Protein AF-A0A8H6FRM6-F1 (afdb_monomer)

Radius of gyration: 22.26 Å; Cα contacts (8 Å, |Δi|>4): 390; chains: 1; bounding box: 48×49×68 Å

Mean predicted aligned error: 9.76 Å

pLDDT: mean 75.15, std 15.59, range [40.44, 97.88]

Sequence (288 aa):
MAPSFLSLPPELRLQIYRYLLCHSSWIQARTFETPRWPIINRAQKLLPDCEREALRVFSLESAVLRTCRTVYSEAKPVLYGQNTFLYSCVASKFVTEYGMIGFLDKRLKHIQHLKLEIEDITWCGVSTAESVARAIQYFVERGCELGTFELILNQLWDRPGGYYEDRHHLLREIAASQEVMAALVELEVSKTLTVSIWFLHEAEASEHELQKSSADKIEDFVDRLASEKGMTATRIVIEDTKGDGAEDDSEGEYNRDDDWAFIPYKLSWCLRSQRSEQQSAEGASTSD

Secondary structure (DSSP, 8-state):
-PPPGGGS-HHHHHHHHHHHH--SS-EE------S-HHHHHHHHHHS-HHHHHHHTTT---TTGGGS-HHHHHHHHHHHHHHSEEEEEEEHHHHTSTHHHHTTTHHHHTT--EEEEEEE-GGG-SS-HHHHHHHHHHHHHHTT--EEEEEEEEE-PPP-TTS-GGGHHHHHHHHHH-HHHHHHHHHS-EEEEEEEEEEEEEE--TTHHHHHHHHHHHHHHHHHHHHHHHTEEEEEEEE-----TT----------GGG---EEEEEEEEEEEEHHHHHHHHHHHSS--

Foldseek 3Di:
DDDDPVVDPLVVLLVVLLVQQADPDAQEPFFPPPPDPVVVVVVLVVDDPVVVVVVVRDPGVCVQCVPDPVSVVSNLLSNQVRHAHEYEDELQCLVPPRRCCPRCLVNQQSHQHYEYEYEDQPPHPDQSLLSLLSVLLVSLVSVRQHQEYEYEYEYDDDDPPDDPPCPLVNLCSNLVDPSNLVSLLSRNHQWKYKYKYKDKDFPDPVCVVVVVVSLVSVVVSVVVSLVSNVWDKDKDFDDWPPPPDPPPPDPDPDPPPPPRDIIMGMTMMMTGDPVVVVVVVVVVPPPD

Organism: NCBI:txid112416

InterPro domains:
  IPR038883 Uncharacterized protein AN11006-like [PTHR42085] (4-237)
  IPR056632 Domain of unknown function DUF7730 [PF24864] (5-118)

Solvent-accessible surface area (backbone atoms only — not comparable to full-atom values): 16495 Å² total; per-residue (Å²): 131,83,85,54,80,84,74,50,57,69,69,60,50,51,52,52,38,42,70,70,49,49,54,99,57,68,39,68,52,74,56,87,78,60,87,51,66,74,51,55,64,51,48,51,72,71,45,56,72,72,56,38,57,63,65,54,60,63,77,67,70,57,66,60,53,68,69,44,72,67,50,25,67,63,40,47,57,46,38,28,52,69,23,38,34,32,34,69,44,45,42,63,53,57,76,48,76,69,54,63,57,77,76,40,63,94,50,41,67,48,36,19,27,40,32,44,35,39,33,50,53,87,77,41,100,52,64,53,35,58,36,53,14,51,57,43,36,52,45,40,79,63,61,33,65,22,40,29,40,32,44,35,44,37,57,59,84,76,65,100,88,63,80,72,82,57,65,65,47,52,59,51,44,42,50,64,28,63,56,33,50,50,23,57,71,61,38,52,55,63,40,32,43,32,48,34,40,42,39,69,40,70,87,53,80,79,52,55,61,58,48,51,56,52,50,55,46,46,51,53,38,47,52,52,52,15,60,78,68,62,27,51,67,42,80,45,83,49,75,67,72,70,71,94,72,77,82,74,88,70,93,65,94,67,81,74,89,74,76,77,64,65,48,54,41,43,51,32,36,40,30,35,36,57,71,53,55,54,55,56,55,59,66,68,72,71,83,124

Structure (mmCIF, N/CA/C/O backbone):
data_AF-A0A8H6FRM6-F1
#
_entry.id   AF-A0A8H6FRM6-F1
#
loop_
_atom_site.group_PDB
_atom_site.id
_atom_site.type_symbol
_atom_site.label_atom_id
_atom_site.label_alt_id
_atom_site.label_comp_id
_atom_site.label_asym_id
_atom_site.label_entity_id
_atom_site.label_seq_id
_atom_site.pdbx_PDB_ins_code
_atom_site.Cartn_x
_atom_site.Cartn_y
_atom_site.Cartn_z
_atom_site.occupancy
_atom_site.B_iso_or_equiv
_atom_site.auth_seq_id
_atom_site.auth_comp_id
_atom_site.auth_asym_id
_atom_site.auth_atom_id
_atom_site.pdbx_PDB_model_num
ATOM 1 N N . MET A 1 1 ? -27.956 -15.435 33.605 1.00 82.56 1 MET A N 1
ATOM 2 C CA . MET A 1 1 ? -27.677 -14.340 32.649 1.00 82.56 1 MET A CA 1
ATOM 3 C C . MET A 1 1 ? -26.480 -14.755 31.819 1.00 82.56 1 MET A C 1
ATOM 5 O O . MET A 1 1 ? -25.518 -15.230 32.407 1.00 82.56 1 MET A O 1
ATOM 9 N N . ALA A 1 2 ? -26.552 -14.656 30.492 1.00 81.12 2 ALA A N 1
ATOM 10 C CA . ALA A 1 2 ? -25.385 -14.920 29.653 1.00 81.12 2 ALA A CA 1
ATOM 11 C C . ALA A 1 2 ? -24.331 -13.814 29.874 1.00 81.12 2 ALA A C 1
ATOM 13 O O . ALA A 1 2 ? -24.720 -12.654 30.049 1.00 81.12 2 ALA A O 1
ATOM 14 N N . PRO A 1 3 ? -23.029 -14.143 29.902 1.00 90.06 3 PRO A N 1
ATOM 15 C CA . PRO A 1 3 ? -21.980 -13.135 29.994 1.00 90.06 3 PRO A CA 1
ATOM 16 C C . PRO A 1 3 ? -22.021 -12.198 28.776 1.00 90.06 3 PRO A C 1
ATOM 18 O O . PRO A 1 3 ? -22.296 -12.624 27.655 1.00 90.06 3 PRO A O 1
ATOM 21 N N . SER A 1 4 ? -21.761 -10.908 29.003 1.00 95.12 4 SER A N 1
ATOM 22 C CA . SER A 1 4 ? -21.697 -9.897 27.937 1.00 95.12 4 SER A CA 1
ATOM 23 C C . SER A 1 4 ? -20.335 -9.938 27.250 1.00 95.12 4 SER A C 1
ATOM 25 O O . SER A 1 4 ? -19.322 -10.134 27.917 1.00 95.12 4 SER A O 1
ATOM 27 N N . PHE A 1 5 ? -20.261 -9.654 25.950 1.00 95.56 5 PHE A N 1
ATOM 28 C CA . PHE A 1 5 ? -18.980 -9.542 25.239 1.00 95.56 5 PHE A CA 1
ATOM 29 C C . PHE A 1 5 ? -18.020 -8.541 25.910 1.00 95.56 5 PHE A C 1
ATOM 31 O O . PHE A 1 5 ? -16.829 -8.805 26.049 1.00 95.56 5 PHE A O 1
ATOM 38 N N . LEU A 1 6 ? -18.546 -7.421 26.421 1.00 96.81 6 LEU A N 1
ATOM 39 C CA . LEU A 1 6 ? -17.744 -6.404 27.113 1.00 96.81 6 LEU A CA 1
ATOM 40 C C . LEU A 1 6 ? -17.304 -6.813 28.529 1.00 96.81 6 LEU A C 1
ATOM 42 O O . LEU A 1 6 ? -16.497 -6.108 29.128 1.00 96.81 6 LEU A O 1
ATOM 46 N N . SER A 1 7 ? -17.800 -7.937 29.059 1.00 97.19 7 SER A N 1
ATOM 47 C CA . SER A 1 7 ? -17.285 -8.514 30.311 1.00 97.19 7 SER A CA 1
ATOM 48 C C . SER A 1 7 ? -16.005 -9.332 30.122 1.00 97.19 7 SER A C 1
ATOM 50 O O . SER A 1 7 ? -15.342 -9.642 31.108 1.00 97.19 7 SER A O 1
ATOM 52 N N . LEU A 1 8 ? -15.628 -9.652 28.878 1.00 97.44 8 LEU A N 1
ATOM 53 C CA . LEU A 1 8 ? -14.325 -10.246 28.581 1.00 97.44 8 LEU A CA 1
ATOM 54 C C . LEU A 1 8 ? -13.209 -9.223 28.840 1.00 97.44 8 LEU A C 1
ATOM 56 O O . LEU A 1 8 ? -13.414 -8.052 28.530 1.00 97.44 8 LEU A O 1
ATOM 60 N N . PRO A 1 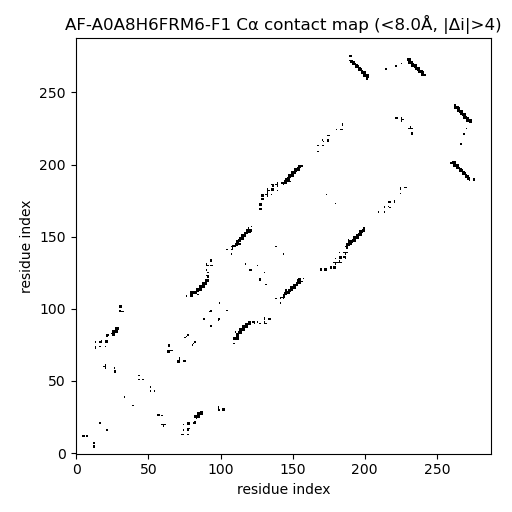9 ? -12.023 -9.620 29.326 1.00 97.56 9 PRO A N 1
ATOM 61 C CA . PRO A 1 9 ? -10.855 -8.743 29.358 1.00 97.56 9 PRO A CA 1
ATOM 62 C C . PRO A 1 9 ? -10.506 -8.181 27.964 1.00 97.56 9 PRO A C 1
ATOM 64 O O . PRO A 1 9 ? -10.742 -8.866 26.958 1.00 97.56 9 PRO A O 1
ATOM 67 N N . PRO A 1 10 ? -9.954 -6.954 27.868 1.00 97.06 10 PRO A N 1
ATOM 68 C CA . PRO A 1 10 ? -9.573 -6.340 26.593 1.00 97.06 10 PRO A CA 1
ATOM 69 C C . PRO A 1 10 ? -8.676 -7.229 25.723 1.00 97.06 10 PRO A C 1
ATOM 71 O O . PRO A 1 10 ? -8.818 -7.239 24.503 1.00 97.06 10 PRO A O 1
ATOM 74 N N . GLU A 1 11 ? -7.799 -8.023 26.333 1.00 97.75 11 GLU A N 1
ATOM 75 C CA . GLU A 1 11 ? -6.861 -8.914 25.649 1.00 97.75 11 GLU A CA 1
ATOM 76 C C . GLU A 1 11 ? -7.601 -9.991 24.848 1.00 97.75 11 GLU A C 1
ATOM 78 O O . GLU A 1 11 ? -7.273 -10.242 23.687 1.00 97.75 11 GLU A O 1
ATOM 83 N N . LEU A 1 12 ? -8.648 -10.584 25.433 1.00 97.88 12 LEU A N 1
ATOM 84 C CA . LEU A 1 12 ? -9.483 -11.571 24.746 1.00 97.88 12 LEU A CA 1
ATOM 85 C C . LEU A 1 12 ? -10.320 -10.917 23.644 1.00 97.88 12 LEU A C 1
ATOM 87 O O . LEU A 1 12 ? -10.466 -11.486 22.563 1.00 97.88 12 LEU A O 1
ATOM 91 N N . ARG A 1 13 ? -10.826 -9.697 23.870 1.00 97.75 13 ARG A N 1
ATOM 92 C CA . ARG A 1 13 ? -11.538 -8.948 22.820 1.00 97.75 13 ARG A CA 1
ATOM 93 C C . ARG A 1 13 ? -10.625 -8.640 21.636 1.00 97.75 13 ARG A C 1
ATOM 95 O O . ARG A 1 13 ? -11.040 -8.832 20.499 1.00 97.75 13 ARG A O 1
ATOM 102 N N . LEU A 1 14 ? -9.374 -8.247 21.886 1.00 97.25 14 LEU A N 1
ATOM 103 C CA . LEU A 1 14 ? -8.368 -8.016 20.846 1.00 97.25 14 LEU A CA 1
ATOM 104 C C . LEU A 1 14 ? -8.053 -9.284 20.047 1.00 97.25 14 LEU A C 1
ATOM 106 O O . LEU A 1 14 ? -7.920 -9.202 18.827 1.00 97.25 14 LEU A O 1
ATOM 110 N N . GLN A 1 15 ? -7.971 -10.451 20.694 1.00 97.38 15 GLN A N 1
ATOM 111 C CA . GLN A 1 15 ? -7.824 -11.729 19.985 1.00 97.38 15 GLN A CA 1
ATOM 112 C C . GLN A 1 15 ? -9.027 -12.012 19.077 1.00 97.38 15 GLN A C 1
ATOM 114 O O . GLN A 1 15 ? -8.843 -12.383 17.919 1.00 97.38 15 GLN A O 1
ATOM 119 N N . ILE A 1 16 ? -10.246 -11.759 19.563 1.00 96.00 16 ILE A N 1
ATOM 120 C CA . ILE A 1 16 ? -11.471 -11.902 18.766 1.00 96.00 16 ILE A CA 1
ATOM 121 C C . ILE A 1 16 ? -11.466 -10.925 17.583 1.00 96.00 16 ILE A C 1
ATOM 123 O O . ILE A 1 16 ? -11.757 -11.329 16.462 1.00 96.00 16 ILE A O 1
ATOM 127 N N . TYR A 1 17 ? -11.081 -9.661 17.784 1.00 96.38 17 TYR A N 1
ATOM 128 C CA . TYR A 1 17 ? -10.979 -8.704 16.680 1.00 96.38 17 TYR A CA 1
ATOM 129 C C . TYR A 1 17 ? -9.931 -9.118 15.651 1.00 96.38 17 TYR A C 1
ATOM 131 O O . TYR A 1 17 ? -10.194 -8.970 14.466 1.00 96.38 17 TYR A O 1
ATOM 139 N N . ARG A 1 18 ? -8.773 -9.648 16.067 1.00 95.44 18 ARG A N 1
ATOM 140 C CA . ARG A 1 18 ? -7.762 -10.163 15.126 1.00 95.44 18 ARG A CA 1
ATOM 141 C C . ARG A 1 18 ? -8.324 -11.301 14.287 1.00 95.44 18 ARG A C 1
ATOM 143 O O . ARG A 1 18 ? -8.168 -11.283 13.077 1.00 95.44 18 ARG A O 1
ATOM 150 N N . TYR A 1 19 ? -9.022 -12.242 14.918 1.00 93.50 19 TYR A N 1
ATOM 151 C CA . TYR A 1 19 ? -9.661 -13.347 14.207 1.00 93.50 19 TYR A CA 1
ATOM 152 C C . TYR A 1 19 ? -10.721 -12.867 13.201 1.00 93.50 19 TYR A C 1
ATOM 154 O O . TYR A 1 19 ? -10.804 -13.397 12.101 1.00 93.50 19 TYR A O 1
ATOM 162 N N . LEU A 1 20 ? -11.521 -11.859 13.565 1.00 92.38 20 LEU A N 1
ATOM 163 C CA . LEU A 1 20 ? -12.617 -11.364 12.724 1.00 92.38 20 LEU A CA 1
ATOM 164 C C . LEU A 1 20 ? -12.179 -10.375 11.637 1.00 92.38 20 LEU A C 1
ATOM 166 O O . LEU A 1 20 ? -12.838 -10.274 10.608 1.00 92.38 20 LEU A O 1
ATOM 170 N N . LEU A 1 21 ? -11.139 -9.579 11.894 1.00 93.00 21 LEU A N 1
ATOM 171 C CA . LEU A 1 21 ? -10.796 -8.415 11.072 1.00 93.00 21 LEU A CA 1
ATOM 172 C C . LEU A 1 21 ? -9.467 -8.549 10.342 1.00 93.00 21 LEU A C 1
ATOM 174 O O . LEU A 1 21 ? -9.239 -7.751 9.437 1.00 93.00 21 LEU A O 1
ATOM 178 N N . CYS A 1 22 ? -8.582 -9.470 10.731 1.00 93.12 22 CYS A N 1
ATOM 179 C CA . CYS A 1 22 ? -7.328 -9.686 10.016 1.00 93.12 22 CYS A CA 1
ATOM 180 C C . CYS A 1 22 ? -7.525 -10.723 8.911 1.00 93.12 22 CYS A C 1
ATOM 182 O O . CYS A 1 22 ? -7.920 -11.859 9.161 1.00 93.12 22 CYS A O 1
ATOM 184 N N . HIS A 1 23 ? -7.203 -10.325 7.689 1.00 89.12 23 HIS A N 1
ATOM 185 C CA . HIS A 1 23 ? -7.226 -11.171 6.512 1.00 89.12 23 HIS A CA 1
ATOM 186 C C . HIS A 1 23 ? -5.797 -11.565 6.133 1.00 89.12 23 HIS A C 1
ATOM 188 O O . HIS A 1 23 ? -4.863 -10.773 6.253 1.00 89.12 23 HIS A O 1
ATOM 194 N N . SER A 1 24 ? -5.624 -12.804 5.672 1.00 87.25 24 SER A N 1
ATOM 195 C CA . SER A 1 24 ? -4.347 -13.282 5.125 1.00 87.2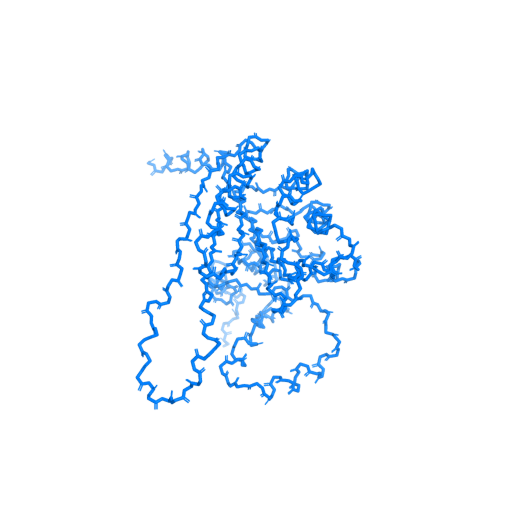5 24 SER A CA 1
ATOM 196 C C . SER A 1 24 ? -4.029 -12.662 3.761 1.00 87.25 24 SER A C 1
ATOM 198 O O . SER A 1 24 ? -2.866 -12.597 3.369 1.00 87.25 24 SER A O 1
ATOM 200 N N . SER A 1 25 ? -5.053 -12.198 3.044 1.00 88.75 25 SER A N 1
ATOM 201 C CA . SER A 1 25 ? -4.949 -11.488 1.773 1.00 88.75 25 SER A CA 1
ATOM 202 C C . SER A 1 25 ? -5.147 -9.983 1.946 1.00 88.75 25 SER A C 1
ATOM 204 O O . SER A 1 25 ? -5.564 -9.490 2.996 1.00 88.75 25 SER A O 1
ATOM 206 N N . TRP A 1 26 ? -4.886 -9.238 0.876 1.00 88.75 26 TRP A N 1
ATOM 207 C CA . TRP A 1 26 ? -5.234 -7.826 0.818 1.00 88.75 26 TRP A CA 1
ATOM 208 C C . TRP A 1 26 ? -6.754 -7.618 0.774 1.00 88.75 26 TRP A C 1
ATOM 210 O O . TRP A 1 26 ? -7.526 -8.482 0.355 1.00 88.75 26 TRP A O 1
ATOM 220 N N . ILE A 1 27 ? -7.169 -6.431 1.198 1.00 88.75 27 ILE A N 1
ATOM 221 C CA . ILE A 1 27 ? -8.555 -5.976 1.230 1.00 88.75 27 ILE A CA 1
ATOM 222 C C . ILE A 1 27 ? -8.726 -4.925 0.142 1.00 88.75 27 ILE A C 1
ATOM 224 O O . ILE A 1 27 ? -8.104 -3.867 0.220 1.00 88.75 27 ILE A O 1
ATOM 228 N N . GLN A 1 28 ? -9.581 -5.171 -0.851 1.00 85.25 28 GLN A N 1
ATOM 229 C CA . GLN A 1 28 ? -9.810 -4.175 -1.897 1.00 85.25 28 GLN A CA 1
ATOM 230 C C . GLN A 1 28 ? -10.542 -2.952 -1.329 1.00 85.25 28 GLN A C 1
ATOM 232 O O . GLN A 1 28 ? -11.720 -3.012 -0.967 1.00 85.25 28 GLN A O 1
ATOM 237 N N . ALA A 1 29 ? -9.859 -1.816 -1.292 1.00 81.44 29 ALA A N 1
ATOM 238 C CA . ALA A 1 29 ? -10.447 -0.514 -1.052 1.00 81.44 29 ALA A CA 1
ATOM 239 C C . ALA A 1 29 ? -11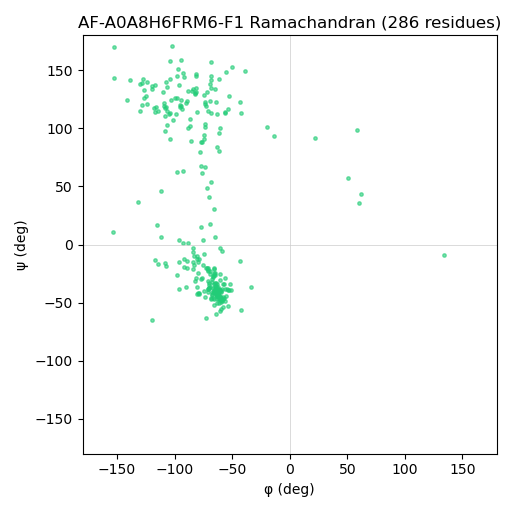.111 -0.038 -2.349 1.00 81.44 29 ALA A C 1
ATOM 241 O O . ALA A 1 29 ? -10.550 0.753 -3.100 1.00 81.44 29 ALA A O 1
ATOM 242 N N . ARG A 1 30 ? -12.312 -0.547 -2.641 1.00 67.75 30 ARG A N 1
ATOM 243 C CA . ARG A 1 30 ? -13.069 -0.077 -3.806 1.00 67.75 30 ARG A CA 1
ATOM 244 C C . ARG A 1 30 ? -13.440 1.393 -3.627 1.00 67.75 30 ARG A C 1
ATOM 246 O O . ARG A 1 30 ? -14.140 1.750 -2.675 1.00 67.75 30 ARG A O 1
ATOM 253 N N . THR A 1 31 ? -13.035 2.235 -4.573 1.00 58.16 31 THR A N 1
ATOM 254 C CA . THR A 1 31 ? -13.686 3.528 -4.764 1.00 58.16 31 THR A CA 1
ATOM 255 C C . THR A 1 31 ? -15.112 3.283 -5.212 1.00 58.16 31 THR A C 1
ATOM 257 O O . THR A 1 31 ? -15.392 2.454 -6.079 1.00 58.16 31 THR A O 1
ATOM 260 N N . PHE A 1 32 ? -16.055 3.992 -4.607 1.00 49.41 32 PHE A N 1
ATOM 261 C CA . PHE A 1 32 ? -17.438 3.974 -5.060 1.00 49.41 32 PHE A CA 1
ATOM 262 C C . PHE A 1 32 ? -17.582 4.829 -6.322 1.00 49.41 32 PHE A C 1
ATOM 264 O O . PHE A 1 32 ? -18.362 5.771 -6.352 1.00 49.41 32 PHE A O 1
ATOM 271 N N . GLU A 1 33 ? -16.890 4.466 -7.395 1.00 47.62 33 GLU A N 1
ATOM 272 C CA . GLU A 1 33 ? -17.382 4.757 -8.735 1.00 47.62 33 GLU A CA 1
ATOM 273 C C . GLU A 1 33 ? -18.181 3.554 -9.223 1.00 47.62 33 GLU A C 1
ATOM 275 O O . GLU A 1 33 ? -17.845 2.881 -10.191 1.00 47.62 33 GLU A O 1
ATOM 280 N N . THR A 1 34 ? -19.284 3.257 -8.537 1.00 40.81 34 THR A N 1
ATOM 281 C CA . THR A 1 34 ? -20.353 2.543 -9.225 1.00 40.81 34 THR A CA 1
ATOM 282 C C . THR A 1 34 ? -21.138 3.572 -10.029 1.00 40.81 34 THR A C 1
ATOM 284 O O . THR A 1 34 ? -21.869 4.360 -9.416 1.00 40.81 34 THR A O 1
ATOM 287 N N . PRO A 1 35 ? -21.142 3.529 -11.371 1.00 40.44 35 PRO A N 1
ATOM 288 C CA . PRO A 1 35 ? -22.369 3.849 -12.067 1.00 40.44 35 PRO A CA 1
ATOM 289 C C . PRO A 1 35 ? -23.389 2.799 -11.600 1.00 40.44 35 PRO A C 1
ATOM 291 O O . PRO A 1 35 ? -23.413 1.673 -12.076 1.00 40.44 35 PRO A O 1
ATOM 294 N N . ARG A 1 36 ? -24.198 3.152 -10.592 1.00 46.72 36 ARG A N 1
ATOM 295 C CA . ARG A 1 36 ? -25.347 2.377 -10.094 1.00 46.72 36 ARG A CA 1
ATOM 296 C C . ARG A 1 36 ? -25.006 0.953 -9.595 1.00 46.72 36 ARG A C 1
ATOM 298 O O . ARG A 1 36 ? -25.072 -0.013 -10.345 1.00 46.72 36 ARG A O 1
ATOM 305 N N . TRP A 1 37 ? -24.861 0.790 -8.275 1.00 45.91 37 TRP A N 1
ATOM 306 C CA . TRP A 1 37 ? -24.981 -0.493 -7.540 1.00 45.91 37 TRP A CA 1
ATOM 307 C C . TRP A 1 37 ? -26.011 -1.518 -8.099 1.00 45.91 37 TRP A C 1
ATOM 309 O O . TRP A 1 37 ? -25.722 -2.716 -8.092 1.00 45.91 37 TRP A O 1
ATOM 319 N N . PRO A 1 38 ? -27.184 -1.112 -8.636 1.00 52.38 38 PRO A N 1
ATOM 320 C CA . PRO A 1 38 ? -28.103 -2.025 -9.325 1.00 52.38 38 PRO A CA 1
ATOM 321 C C . PRO A 1 38 ? -27.516 -2.820 -10.504 1.00 52.38 38 PRO A C 1
ATOM 323 O O . PRO A 1 38 ? -28.011 -3.908 -10.791 1.00 52.38 38 PRO A O 1
ATOM 326 N N . ILE A 1 39 ? -26.503 -2.296 -11.201 1.00 54.50 39 ILE A N 1
ATOM 327 C CA . ILE A 1 39 ? -25.886 -2.940 -12.371 1.00 54.50 39 ILE A CA 1
ATOM 328 C C . ILE A 1 39 ? -24.929 -4.044 -11.920 1.00 54.50 39 ILE A C 1
ATOM 330 O O . ILE A 1 39 ? -24.996 -5.144 -12.455 1.00 54.50 39 ILE A O 1
ATOM 334 N N . ILE A 1 40 ? -24.130 -3.809 -10.874 1.00 53.88 40 ILE A N 1
ATOM 335 C CA . ILE A 1 40 ? -23.216 -4.821 -10.320 1.00 53.88 40 ILE A CA 1
ATOM 336 C C . ILE A 1 40 ? -23.996 -5.982 -9.705 1.00 53.88 40 ILE A C 1
ATOM 338 O O . ILE A 1 40 ? -23.662 -7.128 -9.967 1.00 53.88 40 ILE A O 1
ATOM 342 N N . ASN A 1 41 ? -25.095 -5.726 -8.991 1.00 54.59 41 ASN A N 1
ATOM 343 C CA . ASN A 1 41 ? -25.942 -6.811 -8.476 1.00 54.59 41 ASN A CA 1
ATOM 344 C C . ASN A 1 41 ? -26.610 -7.635 -9.595 1.00 54.59 41 ASN A C 1
ATOM 346 O O . ASN A 1 41 ? -26.949 -8.799 -9.382 1.00 54.59 41 ASN A O 1
ATOM 350 N N . ARG A 1 42 ? -26.830 -7.050 -10.783 1.00 57.25 42 ARG A N 1
ATOM 351 C CA . ARG A 1 42 ? -27.329 -7.782 -11.960 1.00 57.25 42 ARG A CA 1
ATOM 352 C C . ARG A 1 42 ? -26.210 -8.542 -12.666 1.00 57.25 42 ARG A C 1
ATOM 354 O O . ARG A 1 42 ? -26.417 -9.701 -12.990 1.00 57.25 42 ARG A O 1
ATOM 361 N N . ALA A 1 43 ? -25.039 -7.932 -12.837 1.00 56.19 43 ALA A N 1
ATOM 362 C CA . ALA A 1 43 ? -23.865 -8.575 -13.419 1.00 56.19 43 ALA A CA 1
ATOM 363 C C . ALA A 1 43 ? -23.363 -9.732 -12.543 1.00 56.19 43 ALA A C 1
ATOM 365 O O . ALA A 1 43 ? -23.127 -10.814 -13.054 1.00 56.19 43 ALA A O 1
ATOM 366 N N . GLN A 1 44 ? -23.335 -9.576 -11.216 1.00 56.62 44 GLN A N 1
ATOM 367 C CA . GLN A 1 44 ? -22.993 -10.653 -10.281 1.00 56.62 44 GLN A CA 1
ATOM 368 C C . GLN A 1 44 ? -23.898 -11.877 -10.438 1.00 56.62 44 GLN A C 1
ATOM 370 O O . GLN A 1 44 ? -23.423 -12.990 -10.286 1.00 56.62 44 GLN A O 1
ATOM 375 N N . LYS A 1 45 ? -25.183 -11.708 -10.775 1.00 61.50 45 LYS A N 1
ATOM 376 C CA .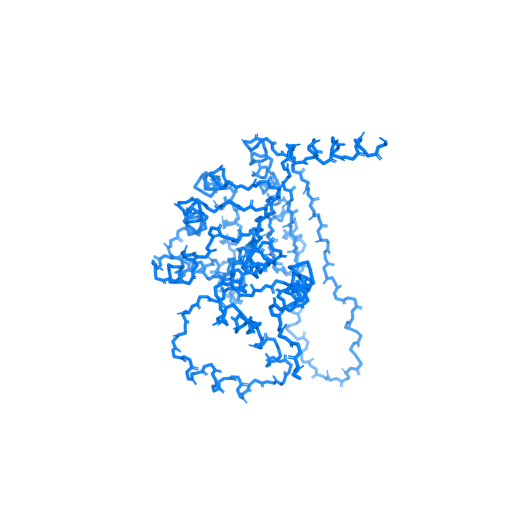 LYS A 1 45 ? -26.074 -12.849 -11.052 1.00 61.50 45 LYS A CA 1
ATOM 377 C C . LYS A 1 45 ? -25.778 -13.552 -12.378 1.00 61.50 45 LYS A C 1
ATOM 379 O O . LYS A 1 45 ? -26.230 -14.676 -12.555 1.00 61.50 45 LYS A O 1
ATOM 384 N N . LEU A 1 46 ? -25.090 -12.880 -13.297 1.00 64.31 46 LEU A N 1
ATOM 385 C CA . LEU A 1 46 ? -24.756 -13.389 -14.627 1.00 64.31 46 LEU A CA 1
ATOM 386 C C . LEU A 1 46 ? -23.353 -14.001 -14.691 1.00 64.31 46 LEU A C 1
ATOM 388 O O . LEU A 1 46 ? -23.065 -14.715 -15.643 1.00 64.31 46 LEU A O 1
ATOM 392 N N . LEU A 1 47 ? -22.501 -13.745 -13.696 1.00 56.62 47 LEU A N 1
ATOM 393 C CA . LEU A 1 47 ? -21.150 -14.295 -13.661 1.00 56.62 47 LEU A CA 1
ATOM 394 C C . LEU A 1 47 ? -21.156 -15.743 -13.128 1.00 56.62 47 LEU A C 1
ATOM 396 O O . LEU A 1 47 ? -21.964 -16.068 -12.238 1.00 56.62 47 LEU A O 1
ATOM 400 N N . PRO A 1 48 ? -20.276 -16.619 -13.646 1.00 71.19 48 PRO A N 1
ATOM 401 C CA . PR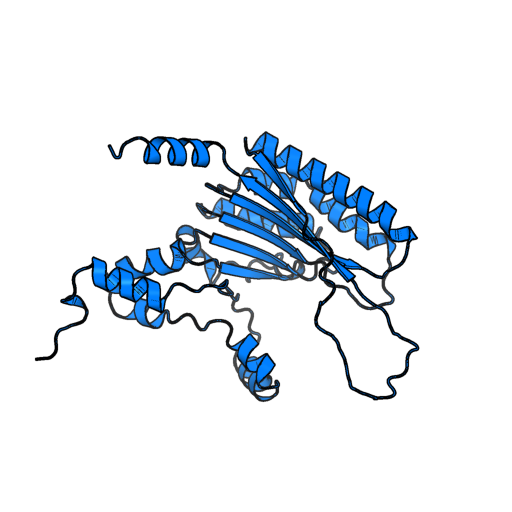O A 1 48 ? -20.026 -17.953 -13.102 1.00 71.19 48 PRO A CA 1
ATOM 402 C C . PRO A 1 48 ? -19.750 -17.928 -11.590 1.00 71.19 48 PRO A C 1
ATOM 404 O O . PRO A 1 48 ? -19.275 -16.927 -11.051 1.00 71.19 48 PRO A O 1
ATOM 407 N N . ASP A 1 49 ? -20.054 -19.020 -10.882 1.00 64.00 49 ASP A N 1
ATOM 408 C CA . ASP A 1 49 ? -19.916 -19.081 -9.415 1.00 64.00 49 ASP A CA 1
ATOM 409 C C . ASP A 1 49 ? -18.477 -18.791 -8.934 1.00 64.00 49 ASP A C 1
ATOM 411 O O . ASP A 1 49 ? -18.304 -18.110 -7.922 1.00 64.00 49 ASP A O 1
ATOM 415 N N . CYS A 1 50 ? -17.457 -19.197 -9.700 1.00 45.41 50 CYS A N 1
ATOM 416 C CA . CYS A 1 50 ? -16.045 -18.918 -9.412 1.00 45.41 50 CYS A CA 1
ATOM 417 C C . CYS A 1 50 ? -15.695 -17.416 -9.476 1.00 45.41 50 CYS A C 1
ATOM 419 O O . CYS A 1 50 ? -14.995 -16.895 -8.610 1.00 45.41 50 CYS A O 1
ATOM 421 N N . GLU A 1 51 ? -16.243 -16.675 -10.441 1.00 49.12 51 GLU A N 1
ATOM 422 C CA . GLU A 1 51 ? -16.054 -15.221 -10.549 1.00 49.12 51 GLU A CA 1
ATOM 423 C C . GLU A 1 51 ? -16.905 -14.454 -9.531 1.00 49.12 51 GLU A C 1
ATOM 425 O O . GLU A 1 51 ? -16.524 -13.380 -9.058 1.00 49.12 51 GLU A O 1
ATOM 430 N N . ARG A 1 52 ? -18.052 -15.018 -9.132 1.00 53.47 52 ARG A N 1
ATOM 431 C CA . ARG A 1 52 ? -18.845 -14.499 -8.013 1.00 53.47 52 ARG A CA 1
ATOM 432 C C . ARG A 1 52 ? -18.088 -14.575 -6.694 1.00 53.47 52 ARG A C 1
ATOM 434 O O . ARG A 1 52 ? -18.230 -13.652 -5.896 1.00 53.47 52 ARG A O 1
ATOM 441 N N . GLU A 1 53 ? -17.300 -15.620 -6.457 1.00 53.44 53 GLU A N 1
ATOM 442 C CA . GLU A 1 53 ? -16.424 -15.714 -5.282 1.00 53.44 53 GLU A CA 1
ATOM 443 C C . GLU A 1 53 ? -15.289 -14.691 -5.324 1.00 53.44 53 GLU A C 1
ATOM 445 O O . GLU A 1 53 ? -15.061 -14.015 -4.321 1.00 53.44 53 GLU A O 1
ATOM 450 N N . ALA A 1 54 ? -14.678 -14.461 -6.490 1.00 48.69 54 ALA A N 1
ATOM 451 C CA . ALA A 1 54 ? -13.725 -13.365 -6.666 1.00 48.69 54 ALA A CA 1
ATOM 452 C C . ALA A 1 54 ? -14.382 -11.990 -6.423 1.00 48.69 54 ALA A C 1
ATOM 454 O O . ALA A 1 54 ? -13.793 -11.125 -5.783 1.00 48.69 54 ALA A O 1
ATOM 455 N N . LEU A 1 55 ? -15.640 -11.795 -6.850 1.00 48.81 55 LEU A N 1
ATOM 456 C CA . LEU A 1 55 ? -16.427 -10.569 -6.642 1.00 48.81 55 LEU A CA 1
ATOM 457 C C . LEU A 1 55 ? -17.084 -10.429 -5.267 1.00 48.81 55 LEU A C 1
ATOM 459 O O . LEU A 1 55 ? -17.535 -9.325 -4.940 1.00 48.81 55 LEU A O 1
ATOM 463 N N . ARG A 1 56 ? -17.074 -11.477 -4.433 1.00 49.88 56 ARG A N 1
ATOM 464 C CA . ARG A 1 56 ? -17.245 -11.355 -2.976 1.00 49.88 56 ARG A CA 1
ATOM 465 C C . ARG A 1 56 ? -16.036 -10.683 -2.327 1.00 49.88 56 ARG A C 1
ATOM 467 O O . ARG A 1 56 ? -15.907 -10.780 -1.108 1.00 49.88 56 ARG A O 1
ATOM 474 N N . VAL A 1 57 ? -15.199 -9.991 -3.121 1.00 49.72 57 VAL A N 1
ATOM 475 C CA . VAL A 1 57 ? -14.299 -8.908 -2.718 1.00 49.72 57 VAL A CA 1
ATOM 476 C C . VAL A 1 57 ? -14.773 -8.344 -1.397 1.00 49.72 57 VAL A C 1
ATOM 478 O O . VAL A 1 57 ? -15.772 -7.626 -1.318 1.00 49.72 57 VAL A O 1
ATOM 481 N N . PHE A 1 58 ? -14.053 -8.813 -0.389 1.00 52.69 58 PHE A N 1
ATOM 482 C CA . PHE A 1 58 ? -14.232 -8.660 1.032 1.00 52.69 58 PHE A CA 1
ATOM 483 C C . PHE A 1 58 ? -15.241 -7.570 1.381 1.00 52.69 58 PHE A C 1
ATOM 485 O O . PHE A 1 58 ? -14.896 -6.395 1.529 1.00 52.69 58 PHE A O 1
ATOM 492 N N . SER A 1 59 ? -16.508 -7.970 1.553 1.00 54.66 59 SER A N 1
ATOM 493 C CA . SER A 1 59 ? -17.422 -7.210 2.400 1.00 54.66 59 SER A CA 1
ATOM 494 C C . SER A 1 59 ? -16.829 -7.288 3.794 1.00 54.66 59 SER A C 1
ATOM 496 O O . SER A 1 59 ? -17.176 -8.171 4.573 1.00 54.66 59 SER A O 1
ATOM 498 N N . LEU A 1 60 ? -15.883 -6.391 4.064 1.00 63.88 60 LEU A N 1
ATOM 499 C CA . LEU A 1 60 ? -15.253 -6.222 5.351 1.00 63.88 60 LEU A CA 1
ATOM 500 C C . LEU A 1 60 ? -16.359 -6.298 6.394 1.00 63.88 60 LEU A C 1
ATOM 502 O O . LEU A 1 60 ? -17.302 -5.493 6.329 1.00 63.88 60 LEU A O 1
ATOM 506 N N . GLU A 1 61 ? -16.265 -7.226 7.345 1.00 66.88 61 GLU A N 1
ATOM 507 C CA . GLU A 1 61 ? -17.225 -7.341 8.446 1.00 66.88 61 GLU A CA 1
ATOM 508 C C . GLU A 1 61 ? -17.046 -6.183 9.449 1.00 66.88 61 GLU A C 1
ATOM 510 O O . GLU A 1 61 ? -17.045 -6.319 10.669 1.00 66.88 61 GLU A O 1
ATOM 515 N N . SER A 1 62 ? -16.974 -4.961 8.921 1.00 75.00 62 SER A N 1
ATOM 516 C CA . SER A 1 62 ? -17.027 -3.684 9.617 1.00 75.00 62 SER A CA 1
ATOM 517 C C . SER A 1 62 ? -18.333 -3.483 10.387 1.00 75.00 62 SER A C 1
ATOM 519 O O . SER A 1 62 ? -18.468 -2.487 11.094 1.00 75.00 62 SER A O 1
ATOM 521 N N . ALA A 1 63 ? -19.286 -4.418 10.303 1.00 84.81 63 ALA A N 1
ATOM 522 C CA . ALA A 1 63 ? -20.449 -4.457 11.177 1.00 84.81 63 ALA A CA 1
ATOM 523 C C . ALA A 1 63 ? -20.029 -4.404 12.654 1.00 84.81 63 ALA A C 1
ATOM 525 O O . ALA A 1 63 ? -20.625 -3.647 13.422 1.00 84.81 63 ALA A O 1
ATOM 526 N N . VAL A 1 64 ? -18.942 -5.093 13.030 1.00 88.44 64 VAL A N 1
ATOM 527 C CA . VAL A 1 64 ? -18.427 -5.066 14.408 1.00 88.44 64 VAL A CA 1
ATOM 528 C C . VAL A 1 64 ? -17.989 -3.659 14.832 1.00 88.44 64 VAL A C 1
ATOM 530 O O . VAL A 1 64 ? -18.273 -3.234 15.951 1.00 88.44 64 VAL A O 1
ATOM 533 N N . LEU A 1 65 ? -17.413 -2.871 13.915 1.00 89.69 65 LEU A N 1
ATOM 534 C CA . LEU A 1 65 ? -17.008 -1.482 14.167 1.00 89.69 65 LEU A CA 1
ATOM 535 C C . LEU A 1 65 ? -18.199 -0.555 14.440 1.00 89.69 65 LEU A C 1
ATOM 537 O O . LEU A 1 65 ? -18.023 0.525 14.998 1.00 89.69 65 LEU A O 1
ATOM 541 N N . ARG A 1 66 ? -19.412 -0.947 14.040 1.00 89.88 66 ARG A N 1
ATOM 542 C CA . ARG A 1 66 ? -20.628 -0.134 14.195 1.00 89.88 66 ARG A CA 1
ATOM 543 C C . ARG A 1 66 ? -21.394 -0.436 15.484 1.00 89.88 66 ARG A C 1
ATOM 545 O O . ARG A 1 66 ? -22.435 0.172 15.704 1.00 89.88 66 ARG A O 1
ATOM 552 N N . THR A 1 67 ? -20.901 -1.351 16.318 1.00 93.38 67 THR A N 1
ATOM 553 C CA . THR A 1 67 ? -21.611 -1.816 17.520 1.00 93.38 67 THR A CA 1
ATOM 554 C C . THR A 1 67 ? -21.622 -0.769 18.639 1.00 93.38 67 THR A C 1
ATOM 556 O O . THR A 1 67 ? -22.683 -0.279 19.017 1.00 93.38 67 THR A O 1
ATOM 559 N N . CYS A 1 68 ? -20.458 -0.391 19.175 1.00 95.44 68 CYS A N 1
ATOM 560 C CA . CYS A 1 68 ? -20.325 0.647 20.199 1.00 95.44 68 CYS A CA 1
ATOM 561 C C . CYS A 1 68 ? -18.946 1.327 20.153 1.00 95.44 68 CYS A C 1
ATOM 563 O O . CYS A 1 68 ? -18.030 0.868 19.471 1.00 95.44 68 CYS A O 1
ATOM 565 N N . ARG A 1 69 ? -18.781 2.431 20.899 1.00 96.62 69 ARG A N 1
ATOM 566 C CA . ARG A 1 69 ? -17.539 3.230 20.897 1.00 96.62 69 ARG A CA 1
ATOM 567 C C . ARG A 1 69 ? -16.318 2.446 21.377 1.00 96.62 69 ARG A C 1
ATOM 569 O O . ARG A 1 69 ? -15.264 2.589 20.772 1.00 96.62 69 ARG A O 1
ATOM 576 N N . THR A 1 70 ? -16.469 1.621 22.415 1.00 97.19 70 THR A N 1
ATOM 577 C CA . THR A 1 70 ? -15.380 0.796 22.964 1.00 97.19 70 THR A CA 1
ATOM 578 C C . THR A 1 70 ? -14.888 -0.217 21.937 1.00 97.19 70 THR A C 1
ATOM 580 O O . THR A 1 70 ? -13.698 -0.257 21.633 1.00 97.19 70 THR A O 1
ATOM 583 N N . VAL A 1 71 ? -15.813 -0.969 21.331 1.00 96.75 71 VAL A N 1
ATOM 584 C CA . VAL A 1 71 ? -15.481 -1.926 20.268 1.00 96.75 71 VAL A CA 1
ATOM 585 C C . VAL A 1 71 ? -14.826 -1.205 19.098 1.00 96.75 71 VAL A C 1
ATOM 587 O O . VAL A 1 71 ? -13.777 -1.632 18.638 1.00 96.75 71 VAL A O 1
ATOM 590 N N . TYR A 1 72 ? -15.377 -0.068 18.663 1.00 95.31 72 TYR A N 1
ATOM 591 C CA . TYR A 1 72 ? -14.775 0.734 17.601 1.00 95.31 72 TYR A CA 1
ATOM 592 C C . TYR A 1 72 ? -13.333 1.148 17.929 1.00 95.31 72 TYR A C 1
ATOM 594 O O . TYR A 1 72 ? -12.452 0.967 17.095 1.00 95.31 72 TYR A O 1
ATOM 602 N N . SER A 1 73 ? -13.064 1.682 19.126 1.00 96.38 73 SER A N 1
ATOM 603 C CA . SER A 1 73 ? -11.716 2.131 19.501 1.00 96.38 73 SER A CA 1
ATOM 604 C C . SER A 1 73 ? -10.699 0.996 19.579 1.00 96.38 73 SER A C 1
ATOM 606 O O . SER A 1 73 ? -9.552 1.204 19.196 1.00 96.38 73 SER A O 1
ATOM 608 N N . GLU A 1 74 ? -11.112 -0.188 20.037 1.00 97.00 74 GLU A N 1
ATOM 609 C CA . GLU A 1 74 ? -10.229 -1.354 20.161 1.00 97.00 74 GLU A CA 1
ATOM 610 C C . GLU A 1 74 ? -10.010 -2.060 18.815 1.00 97.00 74 GLU A C 1
ATOM 612 O O . GLU A 1 74 ? -8.893 -2.446 18.483 1.00 97.00 74 GLU A O 1
ATOM 617 N N . ALA A 1 75 ? -11.066 -2.203 18.013 1.00 95.69 75 ALA A N 1
ATOM 618 C CA . ALA A 1 75 ? -11.035 -2.934 16.752 1.00 95.69 75 ALA A CA 1
ATOM 619 C C . ALA A 1 75 ? -10.468 -2.109 15.585 1.00 95.69 75 ALA A C 1
ATOM 621 O O . ALA A 1 75 ? -9.875 -2.671 14.665 1.00 95.69 75 ALA A O 1
ATOM 622 N N . LYS A 1 76 ? -10.607 -0.774 15.607 1.00 94.31 76 LYS A N 1
ATOM 623 C CA . LYS A 1 76 ? -10.068 0.118 14.564 1.00 94.31 76 LYS A CA 1
ATOM 624 C C . LYS A 1 76 ? -8.563 -0.084 14.308 1.00 94.31 76 LYS A C 1
ATOM 626 O O . LYS A 1 76 ? -8.217 -0.276 13.144 1.00 94.31 76 LYS A O 1
ATOM 631 N N . PRO A 1 77 ? -7.662 -0.035 15.312 1.00 95.00 77 PRO A N 1
ATOM 632 C CA . PRO A 1 77 ? -6.233 -0.241 15.073 1.00 95.00 77 PRO A CA 1
ATOM 633 C C . PRO A 1 77 ? -5.905 -1.668 14.619 1.00 95.00 77 PRO A C 1
ATOM 635 O O . PRO A 1 77 ? -4.940 -1.851 13.889 1.00 95.00 77 PRO A O 1
ATOM 638 N N . VAL A 1 78 ? -6.710 -2.670 14.991 1.00 95.44 78 VAL A N 1
ATOM 639 C CA . VAL A 1 78 ? -6.552 -4.036 14.468 1.00 95.44 78 VAL A CA 1
ATOM 640 C C . VAL A 1 78 ? -6.853 -4.055 12.973 1.00 95.44 78 VAL A C 1
ATOM 642 O O . VAL A 1 78 ? -6.013 -4.474 12.185 1.00 95.44 78 VAL A O 1
ATOM 645 N N . LEU A 1 79 ? -8.006 -3.515 12.574 1.00 93.94 79 LEU A N 1
ATOM 646 C CA . LEU A 1 79 ? -8.403 -3.495 11.175 1.00 93.94 79 LEU A CA 1
ATOM 647 C C . LEU A 1 79 ? -7.408 -2.724 10.299 1.00 93.94 79 LEU A C 1
ATOM 649 O O . LEU A 1 79 ? -6.909 -3.271 9.325 1.00 93.94 79 LEU A O 1
ATOM 653 N N . TYR A 1 80 ? -7.146 -1.453 10.601 1.00 92.56 80 TYR A N 1
ATOM 654 C CA . TYR A 1 80 ? -6.352 -0.617 9.694 1.00 92.56 80 TYR A CA 1
ATOM 655 C C . TYR A 1 80 ? -4.839 -0.778 9.887 1.00 92.56 80 TYR A C 1
ATOM 657 O O . TYR A 1 80 ? -4.069 -0.484 8.975 1.00 92.56 80 TYR A O 1
ATOM 665 N N . GLY A 1 81 ? -4.417 -1.258 11.060 1.00 93.81 81 GLY A N 1
ATOM 666 C CA . GLY A 1 81 ? -3.009 -1.395 11.413 1.00 93.81 81 GLY A CA 1
ATOM 667 C C . GLY A 1 81 ? -2.385 -2.747 11.077 1.00 93.81 81 GLY A C 1
ATOM 668 O O . GLY A 1 81 ? -1.166 -2.825 11.036 1.00 93.81 81 GLY A O 1
ATOM 669 N N . GLN A 1 82 ? -3.180 -3.804 10.867 1.00 94.94 82 GLN A N 1
ATOM 670 C CA . GLN A 1 82 ? -2.659 -5.156 10.589 1.00 94.94 82 GLN A CA 1
ATOM 671 C C . GLN A 1 82 ? -3.045 -5.691 9.208 1.00 94.94 82 GLN A C 1
ATOM 673 O O . GLN A 1 82 ? -2.469 -6.678 8.764 1.00 94.94 82 GLN A O 1
ATOM 678 N N . ASN A 1 83 ? -4.000 -5.061 8.522 1.00 93.88 83 ASN A N 1
ATOM 679 C CA . ASN A 1 83 ? -4.393 -5.477 7.180 1.00 93.88 83 ASN A CA 1
ATOM 680 C C . ASN A 1 83 ? -3.711 -4.647 6.110 1.00 93.88 83 ASN A C 1
ATOM 682 O O . ASN A 1 83 ? -3.459 -3.458 6.294 1.00 93.88 83 ASN A O 1
ATOM 686 N N . THR A 1 84 ? -3.514 -5.285 4.962 1.00 92.69 84 THR A N 1
ATOM 687 C CA . THR A 1 84 ? -3.065 -4.632 3.739 1.00 92.69 84 THR A CA 1
ATOM 688 C C . THR A 1 84 ? -4.262 -4.244 2.886 1.00 92.69 84 THR A C 1
ATOM 690 O O . THR A 1 84 ? -5.074 -5.097 2.535 1.00 92.69 84 THR A O 1
ATOM 693 N N . PHE A 1 85 ? -4.375 -2.969 2.535 1.00 91.69 85 PHE A N 1
ATOM 694 C CA . PHE A 1 85 ? -5.443 -2.472 1.672 1.00 91.69 85 PHE A CA 1
ATOM 695 C C . PHE A 1 85 ? -4.931 -2.356 0.243 1.00 91.69 85 PHE A C 1
ATOM 697 O O . PHE A 1 85 ? -3.918 -1.707 0.024 1.00 91.69 85 PHE A O 1
ATOM 704 N N . LEU A 1 86 ? -5.618 -2.971 -0.716 1.00 90.06 86 LEU A N 1
ATOM 705 C CA . LEU A 1 86 ? -5.351 -2.802 -2.140 1.00 90.06 86 LEU A CA 1
ATOM 706 C C . LEU A 1 86 ? -6.264 -1.718 -2.695 1.00 90.06 86 LEU A C 1
ATOM 708 O O . LEU A 1 86 ? -7.486 -1.858 -2.679 1.00 90.06 86 LEU A O 1
ATOM 712 N N . TYR A 1 87 ? -5.673 -0.662 -3.215 1.00 86.25 87 TYR A N 1
ATOM 713 C CA . TYR A 1 87 ? -6.359 0.366 -3.962 1.00 86.25 87 TYR A CA 1
ATOM 714 C C . TYR A 1 87 ? -5.995 0.208 -5.433 1.00 86.25 87 TYR A C 1
ATOM 716 O O . TYR A 1 87 ? -4.885 0.559 -5.815 1.00 86.25 87 TYR A O 1
ATOM 724 N N . SER A 1 88 ? -6.912 -0.350 -6.224 1.00 84.38 88 SER A N 1
ATOM 725 C CA . SER A 1 88 ? -6.766 -0.420 -7.678 1.00 84.38 88 SER A CA 1
ATOM 726 C C . SER A 1 88 ? -7.507 0.741 -8.335 1.00 84.38 88 SER A C 1
ATOM 728 O O . SER A 1 88 ? -8.619 1.107 -7.934 1.00 84.38 88 SER A O 1
ATOM 730 N N . CYS A 1 89 ? -6.866 1.341 -9.326 1.00 78.38 89 CYS A N 1
ATOM 731 C CA . CYS A 1 89 ? -7.329 2.538 -10.002 1.00 78.38 89 CYS A CA 1
ATOM 732 C C . CYS A 1 89 ? -6.794 2.580 -11.424 1.00 78.38 89 CYS A C 1
ATOM 734 O O . CYS A 1 89 ? -5.650 2.231 -11.684 1.00 78.38 89 CYS A O 1
ATOM 736 N N . VAL A 1 90 ? -7.622 3.072 -12.339 1.00 77.06 90 VAL A N 1
ATOM 737 C CA . VAL A 1 90 ? -7.205 3.315 -13.717 1.00 77.06 90 VAL A CA 1
ATOM 738 C C . VAL A 1 90 ? -6.537 4.684 -13.791 1.00 77.06 90 VAL A C 1
ATOM 740 O O . VAL A 1 90 ? -7.103 5.652 -13.272 1.00 77.06 90 VAL A O 1
ATOM 743 N N . ALA A 1 91 ? -5.381 4.792 -14.452 1.00 70.94 91 ALA A N 1
ATOM 744 C CA . ALA A 1 91 ? -4.633 6.052 -14.564 1.00 70.94 91 ALA A CA 1
ATOM 745 C C . ALA A 1 91 ? -5.517 7.222 -15.048 1.00 70.94 91 ALA A C 1
ATOM 747 O O 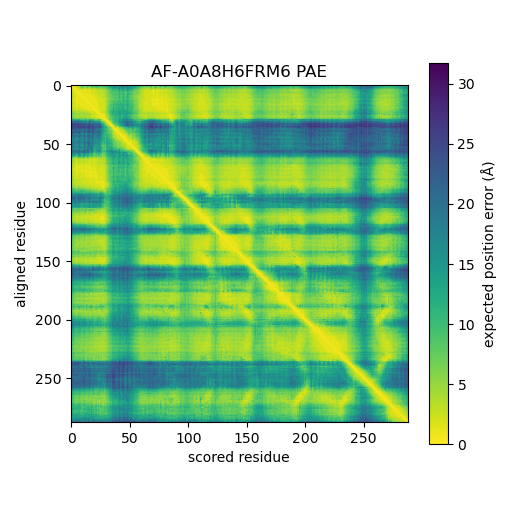. ALA A 1 91 ? -5.477 8.316 -14.485 1.00 70.94 91 ALA A O 1
ATOM 748 N N . SER A 1 92 ? -6.419 6.963 -16.001 1.00 67.62 92 SER A N 1
ATOM 749 C CA . SER A 1 92 ? -7.314 7.980 -16.580 1.00 67.62 92 SER A CA 1
ATOM 750 C C . SER A 1 92 ? -8.323 8.554 -15.585 1.00 67.62 92 SER A C 1
ATOM 752 O O . SER A 1 92 ? -8.790 9.681 -15.749 1.00 67.62 92 SER A O 1
ATOM 754 N N . LYS A 1 93 ? -8.646 7.802 -14.529 1.00 65.44 93 LYS A N 1
ATOM 755 C CA . LYS A 1 93 ? -9.633 8.182 -13.512 1.00 65.44 93 LYS A CA 1
ATOM 756 C C . LYS A 1 93 ? -9.035 8.963 -12.348 1.00 65.44 93 LYS A C 1
ATOM 758 O O . LYS A 1 93 ? -9.783 9.594 -11.605 1.00 65.44 93 LYS A O 1
ATOM 763 N N . PHE A 1 94 ? -7.708 8.979 -12.202 1.00 62.12 94 PHE A N 1
ATOM 764 C CA . PHE A 1 94 ? -7.052 9.817 -11.192 1.00 62.12 94 PHE A CA 1
ATOM 765 C C . PHE A 1 94 ? -7.239 11.305 -11.443 1.00 62.12 94 PHE A C 1
ATOM 767 O O . PHE A 1 94 ? -7.331 12.086 -10.499 1.00 62.12 94 PHE A O 1
ATOM 774 N N . VAL A 1 95 ? -7.306 11.693 -12.717 1.00 53.56 95 VAL A N 1
ATOM 775 C CA . VAL A 1 95 ? -7.403 13.098 -13.121 1.00 53.56 95 VAL A CA 1
ATOM 776 C C . VAL A 1 95 ? -8.728 13.716 -12.665 1.00 53.56 95 VAL A C 1
ATOM 778 O O . VAL A 1 95 ? -8.801 14.918 -12.415 1.00 53.56 95 VAL A O 1
ATOM 781 N N . THR A 1 96 ? -9.775 12.908 -12.487 1.00 56.19 96 THR A N 1
ATOM 782 C CA . THR A 1 96 ? -11.030 13.385 -11.914 1.00 56.19 96 THR A CA 1
ATOM 783 C C . THR A 1 96 ? -10.967 13.311 -10.391 1.00 56.19 96 THR A C 1
ATOM 785 O O . THR A 1 96 ? -11.055 12.229 -9.816 1.00 56.19 96 THR A O 1
ATOM 788 N N . GLU A 1 97 ? -10.876 14.476 -9.739 1.00 52.94 97 GLU A N 1
ATOM 789 C CA . GLU A 1 97 ? -10.812 14.712 -8.280 1.00 52.94 97 GLU A CA 1
ATOM 790 C C . GLU A 1 97 ? -11.784 13.876 -7.413 1.00 52.94 97 GLU A C 1
ATOM 792 O O . GLU A 1 97 ? -11.636 13.791 -6.201 1.00 52.94 97 GLU A O 1
ATOM 797 N N . TYR A 1 98 ? -12.793 13.225 -7.984 1.00 52.91 98 TYR A N 1
ATOM 798 C CA . TYR A 1 98 ? -13.905 12.625 -7.253 1.00 52.91 98 TYR A CA 1
ATOM 799 C C . TYR A 1 98 ? -13.683 11.171 -6.797 1.00 52.91 98 TYR A C 1
ATOM 801 O O . TYR A 1 98 ? -14.338 10.741 -5.844 1.00 52.91 98 TYR A O 1
ATOM 809 N N . GLY A 1 99 ? -12.754 10.421 -7.403 1.00 54.47 99 GLY A N 1
ATOM 810 C CA . GLY A 1 99 ? -12.601 8.981 -7.141 1.00 54.47 99 GLY A CA 1
ATOM 811 C C . GLY A 1 99 ? -11.966 8.643 -5.783 1.00 54.47 99 GLY A C 1
ATOM 812 O O . GLY A 1 99 ? -12.465 7.791 -5.044 1.00 54.47 99 GLY A O 1
ATOM 813 N N . MET A 1 100 ? -10.886 9.339 -5.412 1.00 54.25 100 MET A N 1
ATOM 814 C CA . MET A 1 100 ? -10.133 9.096 -4.166 1.00 54.25 100 MET A CA 1
ATOM 815 C C . MET A 1 100 ? -10.794 9.733 -2.930 1.00 54.25 100 MET A C 1
ATOM 817 O O . MET A 1 100 ? -10.788 9.156 -1.838 1.00 54.25 100 MET A O 1
ATOM 821 N N . ILE A 1 101 ? -11.388 10.922 -3.099 1.00 55.91 101 ILE A N 1
ATOM 822 C CA . ILE A 1 101 ? -11.711 11.847 -1.999 1.00 55.91 101 ILE A CA 1
ATOM 823 C C . ILE A 1 101 ? -12.803 11.316 -1.055 1.00 55.91 101 ILE A C 1
ATOM 825 O O . ILE A 1 101 ? -12.797 11.622 0.136 1.00 55.91 101 ILE A O 1
ATOM 829 N N . GLY A 1 102 ? -13.734 10.489 -1.537 1.00 58.62 102 GLY A N 1
ATOM 830 C CA . GLY A 1 102 ? -14.903 10.103 -0.739 1.00 58.62 102 GLY A CA 1
ATOM 831 C C . GLY A 1 102 ? -14.652 9.024 0.321 1.00 58.62 102 GLY A C 1
ATOM 832 O O . GLY A 1 102 ? -15.181 9.106 1.432 1.00 58.62 102 GLY A O 1
ATOM 833 N N . PHE A 1 103 ? -13.889 7.979 -0.015 1.00 58.69 103 PHE A N 1
ATOM 834 C CA . PHE A 1 103 ? -13.822 6.770 0.819 1.00 58.69 103 PHE A CA 1
ATOM 835 C C . PHE A 1 103 ? -12.633 6.763 1.780 1.00 58.69 103 PHE A C 1
ATOM 837 O O . PHE A 1 103 ? -12.750 6.315 2.926 1.00 58.69 103 PHE A O 1
ATOM 844 N N . LEU A 1 104 ? -11.494 7.266 1.314 1.00 65.69 104 LEU A N 1
ATOM 845 C CA . LEU A 1 104 ? -10.219 7.091 1.989 1.00 65.69 104 LEU A CA 1
ATOM 846 C C . LEU A 1 104 ? -9.931 8.209 2.996 1.00 65.69 104 LEU A C 1
ATOM 848 O O . LEU A 1 104 ? -9.476 7.923 4.100 1.00 65.69 104 LEU A O 1
ATOM 852 N N . ASP A 1 105 ? -10.317 9.445 2.696 1.00 70.56 105 ASP A N 1
ATOM 853 C CA . ASP A 1 105 ? -9.901 10.650 3.420 1.00 70.56 105 ASP A CA 1
ATOM 854 C C . ASP A 1 105 ? -9.877 10.521 4.965 1.00 70.56 105 ASP A C 1
ATOM 856 O O . ASP A 1 105 ? -8.840 10.642 5.617 1.00 70.56 105 ASP A O 1
ATOM 860 N N . LYS A 1 106 ? -10.998 10.144 5.594 1.00 76.44 106 LYS A N 1
ATOM 861 C CA . LYS A 1 106 ? -11.074 10.080 7.071 1.00 76.44 106 LYS A CA 1
ATOM 862 C C . LYS A 1 106 ? -10.361 8.878 7.698 1.00 76.44 106 LYS A C 1
ATOM 864 O O . LYS A 1 106 ? -10.155 8.865 8.915 1.00 76.44 106 LYS A O 1
ATOM 869 N N . ARG A 1 107 ? -10.071 7.844 6.908 1.00 80.25 107 ARG A N 1
ATOM 870 C CA . ARG A 1 107 ? -9.556 6.544 7.370 1.00 80.25 107 ARG A CA 1
ATOM 871 C C . ARG A 1 107 ? -8.087 6.340 7.019 1.00 80.25 107 ARG A C 1
ATOM 873 O O . ARG A 1 107 ? -7.449 5.518 7.666 1.00 80.25 107 ARG A O 1
ATOM 880 N N . LEU A 1 108 ? -7.558 7.101 6.063 1.00 79.81 108 LEU A N 1
ATOM 881 C CA . LEU A 1 108 ? -6.195 6.968 5.556 1.00 79.81 108 LEU A CA 1
ATOM 882 C C . LEU A 1 108 ? -5.124 7.058 6.627 1.00 79.81 108 LEU A C 1
ATOM 884 O O . LEU A 1 108 ? -4.273 6.184 6.702 1.00 79.81 108 LEU A O 1
ATOM 888 N N . LYS A 1 109 ? -5.257 8.015 7.544 1.00 85.56 109 LYS A N 1
ATOM 889 C CA . LYS A 1 109 ? -4.370 8.172 8.707 1.00 85.56 109 LYS A CA 1
ATOM 890 C C . LYS A 1 109 ? -4.307 6.963 9.654 1.00 85.56 109 LYS A C 1
ATOM 892 O O . LYS A 1 109 ? -3.637 7.007 10.679 1.00 85.56 109 LYS A O 1
ATOM 897 N N . HIS A 1 110 ? -5.124 5.938 9.427 1.00 88.50 110 HIS A N 1
ATOM 898 C CA . HIS A 1 110 ? -5.113 4.708 10.212 1.00 88.50 110 HIS A CA 1
ATOM 899 C C . HIS A 1 110 ? -4.550 3.522 9.434 1.00 88.50 110 HIS A C 1
ATOM 901 O O . HIS A 1 110 ? -4.229 2.519 10.068 1.00 88.50 110 HIS A O 1
ATOM 907 N N . ILE A 1 111 ? -4.451 3.619 8.105 1.00 90.94 111 ILE A N 1
ATOM 908 C CA . ILE A 1 111 ? -3.924 2.555 7.254 1.00 90.94 111 ILE A CA 1
ATOM 909 C C . ILE A 1 111 ? -2.415 2.494 7.445 1.00 90.94 111 ILE A C 1
ATOM 911 O O . ILE A 1 111 ? -1.721 3.478 7.226 1.00 90.94 111 ILE A O 1
ATOM 915 N N . GLN A 1 112 ? -1.920 1.328 7.850 1.00 93.12 112 GLN A N 1
ATOM 916 C CA . GLN A 1 112 ? -0.485 1.075 7.984 1.00 93.12 112 GLN A CA 1
ATOM 917 C C . GLN A 1 112 ? 0.094 0.360 6.764 1.00 93.12 112 GLN A C 1
ATOM 919 O O . GLN A 1 112 ? 1.279 0.500 6.484 1.00 93.12 112 GLN A O 1
ATOM 924 N N . HIS A 1 113 ? -0.717 -0.398 6.029 1.00 93.75 113 HIS A N 1
ATOM 925 C CA . HIS A 1 113 ? -0.253 -1.198 4.901 1.00 93.75 113 HIS A CA 1
ATOM 926 C C . HIS A 1 113 ? -1.138 -0.934 3.684 1.00 93.75 113 HIS A C 1
ATOM 928 O O . HIS A 1 113 ? -2.330 -1.251 3.693 1.00 93.75 113 HIS A O 1
ATOM 934 N N . LEU A 1 114 ? -0.557 -0.347 2.642 1.00 92.19 114 LEU A N 1
ATOM 935 C CA . LEU A 1 114 ? -1.263 0.039 1.424 1.00 92.19 114 LEU A CA 1
ATOM 936 C C . LEU A 1 114 ? -0.556 -0.548 0.201 1.00 92.19 114 LEU A C 1
ATOM 938 O O . LEU A 1 114 ? 0.659 -0.431 0.071 1.00 92.19 114 LEU A O 1
ATOM 942 N N . LYS A 1 115 ? -1.331 -1.145 -0.700 1.00 92.56 115 LYS A N 1
ATOM 943 C CA . LYS A 1 115 ? -0.934 -1.459 -2.068 1.00 92.56 115 LYS A CA 1
ATOM 944 C C . LYS A 1 115 ? -1.695 -0.529 -2.998 1.00 92.56 115 LYS A C 1
ATOM 946 O O . LYS A 1 115 ? -2.922 -0.511 -2.954 1.00 92.56 115 LYS A O 1
ATOM 951 N N . LEU A 1 116 ? -0.984 0.244 -3.799 1.00 90.19 116 LEU A N 1
ATOM 952 C CA . LEU A 1 116 ? -1.542 1.093 -4.836 1.00 90.19 116 LEU A CA 1
ATOM 953 C C . LEU A 1 116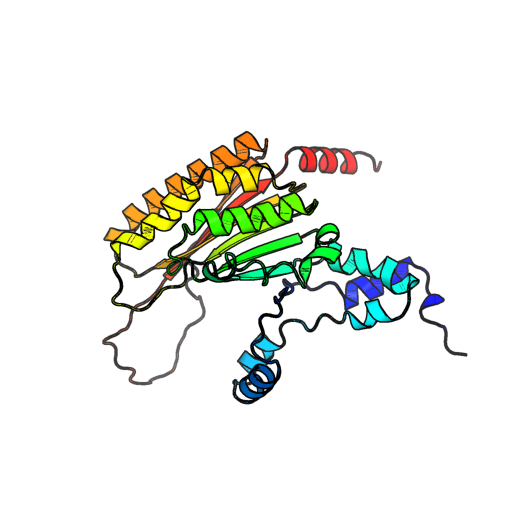 ? -1.298 0.415 -6.178 1.00 90.19 116 LEU A C 1
ATOM 955 O O . LEU A 1 116 ? -0.155 0.289 -6.593 1.00 90.19 116 LEU A O 1
ATOM 959 N N . GLU A 1 117 ? -2.359 -0.021 -6.835 1.00 89.00 117 GLU A N 1
ATOM 960 C CA . GLU A 1 117 ? -2.318 -0.677 -8.133 1.00 89.00 117 GLU A CA 1
ATOM 961 C C . GLU A 1 117 ? -2.886 0.255 -9.198 1.00 89.00 117 GLU A C 1
ATOM 963 O O . GLU A 1 117 ? -4.032 0.697 -9.120 1.00 89.00 117 GLU A O 1
ATOM 968 N N . ILE A 1 118 ? -2.055 0.600 -10.174 1.00 84.56 118 ILE A N 1
ATOM 969 C CA . ILE A 1 118 ? -2.419 1.509 -11.254 1.00 84.56 118 ILE A CA 1
ATOM 970 C C . ILE A 1 118 ? -2.555 0.682 -12.524 1.00 84.56 118 ILE A C 1
ATOM 972 O O . ILE A 1 118 ? -1.572 0.153 -13.042 1.00 84.56 118 ILE A O 1
ATOM 976 N N . GLU A 1 119 ? -3.796 0.557 -12.976 1.00 82.56 119 GLU A N 1
ATOM 977 C CA . GLU A 1 119 ? -4.214 -0.155 -14.176 1.00 82.56 119 GLU A CA 1
ATOM 978 C C . GLU A 1 119 ? -4.330 0.800 -15.376 1.00 82.56 119 GLU A C 1
ATOM 980 O O . GLU A 1 119 ? -4.519 2.011 -15.222 1.00 82.56 119 GLU A O 1
ATOM 985 N N . ASP A 1 120 ? -4.272 0.220 -16.576 1.00 72.50 120 ASP A N 1
ATOM 986 C CA . ASP A 1 120 ? -4.631 0.845 -17.859 1.00 72.50 120 ASP A CA 1
ATOM 987 C C . ASP A 1 120 ? -3.971 2.206 -18.106 1.00 72.50 120 ASP A C 1
ATOM 989 O O . ASP A 1 120 ? -4.577 3.266 -18.290 1.00 72.50 120 ASP A O 1
ATOM 993 N N . ILE A 1 121 ? -2.651 2.157 -18.064 1.00 65.75 121 ILE A N 1
ATOM 994 C CA . ILE A 1 121 ? -1.801 3.327 -18.134 1.00 65.75 121 ILE A CA 1
ATOM 995 C C . ILE A 1 121 ? -1.786 3.978 -19.544 1.00 65.75 121 ILE A C 1
ATOM 997 O O . ILE A 1 121 ? -1.470 5.153 -19.711 1.00 65.75 121 ILE A O 1
ATOM 1001 N N . THR A 1 122 ? -2.164 3.241 -20.582 1.00 60.62 122 THR A N 1
ATOM 1002 C CA . THR A 1 122 ? -1.889 3.572 -21.990 1.00 60.62 122 THR A CA 1
ATOM 1003 C C . THR A 1 122 ? -2.808 4.630 -22.615 1.00 60.62 122 THR A C 1
ATOM 1005 O O . THR A 1 122 ? -2.495 5.123 -23.694 1.00 60.62 122 THR A O 1
ATOM 1008 N N . TRP A 1 123 ? -3.923 5.009 -21.975 1.00 56.81 123 TRP A N 1
ATOM 1009 C CA . TRP A 1 123 ? -5.002 5.775 -22.634 1.00 56.81 123 TRP A CA 1
ATOM 1010 C C . TRP A 1 123 ? -5.203 7.222 -22.178 1.00 56.81 123 TRP A C 1
ATOM 1012 O O . TRP A 1 123 ? -6.162 7.892 -22.576 1.00 56.81 123 TRP A O 1
ATOM 1022 N N . CYS A 1 124 ? -4.322 7.735 -21.331 1.00 51.75 124 CYS A N 1
ATOM 1023 C CA . CYS A 1 124 ? -4.499 9.061 -20.759 1.00 51.75 124 CYS A CA 1
ATOM 1024 C C . CYS A 1 124 ? -3.754 10.075 -21.630 1.00 51.75 124 CYS A C 1
ATOM 1026 O O . CYS A 1 124 ? -2.535 10.056 -21.682 1.00 51.75 124 CYS A O 1
ATOM 1028 N N . GLY A 1 125 ? -4.452 11.022 -22.263 1.00 55.75 125 GLY A N 1
ATOM 1029 C CA . GLY A 1 125 ? -3.811 12.188 -22.901 1.00 55.75 125 GLY A CA 1
ATOM 1030 C C . GLY A 1 125 ? -3.097 13.139 -21.918 1.00 55.75 125 GLY A C 1
ATOM 1031 O O . GLY A 1 125 ? -2.664 14.218 -22.311 1.00 55.75 125 GLY A O 1
ATOM 1032 N N . VAL A 1 126 ? -3.018 12.756 -20.640 1.00 59.66 126 VAL A N 1
ATOM 1033 C CA . VAL A 1 126 ? -2.234 13.367 -19.562 1.00 59.66 126 VAL A CA 1
ATOM 1034 C C . VAL A 1 126 ? -1.078 12.413 -19.279 1.00 59.66 126 VAL A C 1
ATOM 1036 O O . VAL A 1 126 ? -1.301 11.201 -19.279 1.00 59.66 126 VAL A O 1
ATOM 1039 N N . SER A 1 127 ? 0.127 12.933 -19.031 1.00 69.94 127 SER A N 1
ATOM 1040 C CA . SER A 1 127 ? 1.290 12.089 -18.738 1.00 69.94 127 SER A CA 1
ATOM 1041 C C . SER A 1 127 ? 0.942 11.131 -17.594 1.00 69.94 127 SER A C 1
ATOM 1043 O O . SER A 1 127 ? 0.397 11.523 -16.553 1.00 69.94 127 SER A O 1
ATOM 1045 N N . THR A 1 128 ? 1.176 9.836 -17.797 1.00 75.19 128 THR A N 1
ATOM 1046 C CA . THR A 1 128 ? 0.823 8.844 -16.770 1.00 75.19 128 THR A CA 1
ATOM 1047 C C . THR A 1 128 ? 1.571 9.156 -15.493 1.00 75.19 128 THR A C 1
ATOM 1049 O O . THR A 1 128 ? 1.016 9.057 -14.397 1.00 75.19 128 THR A O 1
ATOM 1052 N N . ALA A 1 129 ? 2.835 9.535 -15.647 1.00 79.31 129 ALA A N 1
ATOM 1053 C CA . ALA A 1 129 ? 3.688 9.850 -14.529 1.00 79.31 129 ALA A CA 1
ATOM 1054 C C . ALA A 1 129 ? 3.082 10.954 -13.648 1.00 79.31 129 ALA A C 1
ATOM 1056 O O . ALA A 1 129 ? 3.105 10.822 -12.429 1.00 79.31 129 ALA A O 1
ATOM 1057 N N . GLU A 1 130 ? 2.428 11.967 -14.227 1.00 82.06 130 GLU A N 1
ATOM 1058 C CA . GLU A 1 130 ? 1.715 12.984 -13.447 1.00 82.06 130 GLU A CA 1
ATOM 1059 C C . GLU A 1 130 ? 0.542 12.387 -12.659 1.00 82.06 130 GLU A C 1
ATOM 1061 O O . GLU A 1 130 ? 0.346 12.722 -11.492 1.00 82.06 130 GLU A O 1
ATOM 1066 N N . SER A 1 131 ? -0.223 11.471 -13.255 1.00 79.62 131 SER A N 1
ATOM 1067 C CA . SER A 1 131 ? -1.343 10.813 -12.564 1.00 79.62 131 SER A CA 1
ATOM 1068 C C . SER A 1 131 ? -0.860 9.947 -11.397 1.00 79.62 131 SER A C 1
ATOM 1070 O O . SER A 1 131 ? -1.435 9.998 -10.309 1.00 79.62 131 SER A O 1
ATOM 1072 N N . VAL A 1 132 ? 0.234 9.205 -11.595 1.00 82.94 132 VAL A N 1
ATOM 1073 C CA . VAL A 1 132 ? 0.900 8.411 -10.549 1.00 82.94 132 VAL A CA 1
ATOM 1074 C C . VAL A 1 132 ? 1.441 9.326 -9.449 1.00 82.94 132 VAL A C 1
ATOM 1076 O O . VAL A 1 132 ? 1.198 9.082 -8.268 1.00 82.94 132 VAL A O 1
ATOM 1079 N N . ALA A 1 133 ? 2.130 10.408 -9.818 1.00 85.88 133 ALA A N 1
ATOM 1080 C CA . ALA A 1 133 ? 2.674 11.375 -8.873 1.00 85.88 133 ALA A CA 1
ATOM 1081 C C . ALA A 1 133 ? 1.562 12.008 -8.034 1.00 85.88 133 ALA A C 1
ATOM 1083 O O . ALA A 1 133 ? 1.640 11.985 -6.811 1.00 85.88 133 ALA A O 1
ATOM 1084 N N . ARG A 1 134 ? 0.474 12.472 -8.661 1.00 83.44 134 ARG A N 1
ATOM 1085 C CA . ARG A 1 134 ? -0.698 13.025 -7.960 1.00 83.44 134 ARG A CA 1
ATOM 1086 C C . ARG A 1 134 ? -1.355 12.012 -7.029 1.00 83.44 134 ARG A C 1
ATOM 1088 O O . ARG A 1 134 ? -1.768 12.381 -5.931 1.00 83.44 134 ARG A O 1
ATOM 1095 N N . ALA A 1 135 ? -1.445 10.747 -7.441 1.00 82.62 135 ALA A N 1
ATOM 1096 C CA . ALA A 1 135 ? -1.952 9.679 -6.586 1.00 82.62 135 ALA A CA 1
ATOM 1097 C C . ALA A 1 135 ? -1.130 9.558 -5.300 1.00 82.62 135 ALA A C 1
ATOM 1099 O O . ALA A 1 135 ? -1.693 9.500 -4.210 1.00 82.62 135 ALA A O 1
ATOM 1100 N N . ILE A 1 136 ? 0.198 9.559 -5.429 1.00 86.12 136 ILE A N 1
ATOM 1101 C CA . ILE A 1 136 ? 1.133 9.459 -4.305 1.00 86.12 136 ILE A CA 1
ATOM 1102 C C . ILE A 1 136 ? 1.086 10.733 -3.452 1.00 86.12 136 ILE A C 1
ATOM 1104 O O . ILE A 1 136 ? 0.928 10.640 -2.235 1.00 86.12 136 ILE A O 1
ATOM 1108 N N . GLN A 1 137 ? 1.122 11.910 -4.085 1.00 85.88 137 GLN A N 1
ATOM 1109 C CA . GLN A 1 137 ? 1.018 13.227 -3.449 1.00 85.88 137 GLN A CA 1
ATOM 1110 C C . GLN A 1 137 ? -0.238 13.328 -2.580 1.00 85.88 137 GLN A C 1
ATOM 1112 O O . GLN A 1 137 ? -0.188 13.839 -1.467 1.00 85.88 137 GLN A O 1
ATOM 1117 N N . TYR A 1 138 ? -1.361 12.765 -3.030 1.00 84.69 138 TYR A N 1
ATOM 1118 C CA . TYR A 1 138 ? -2.578 12.733 -2.228 1.00 84.69 138 TYR A CA 1
ATOM 1119 C C . TYR A 1 138 ? -2.381 12.003 -0.888 1.00 84.69 138 TYR A C 1
ATOM 1121 O O . TYR A 1 138 ? -2.919 12.430 0.134 1.00 84.69 138 TYR A O 1
ATOM 1129 N N . PHE A 1 139 ? -1.609 10.913 -0.851 1.00 83.88 139 PHE A N 1
ATOM 1130 C CA . PHE A 1 139 ? -1.296 10.232 0.410 1.00 83.88 139 PHE A CA 1
ATOM 1131 C C . PHE A 1 139 ? -0.354 11.065 1.290 1.00 83.88 139 PHE A C 1
ATOM 1133 O O . PHE A 1 139 ? -0.555 11.105 2.508 1.00 83.88 139 PHE A O 1
ATOM 1140 N N . VAL A 1 140 ? 0.608 11.768 0.678 1.00 84.69 140 VAL A N 1
ATOM 1141 C CA . VAL A 1 140 ? 1.520 12.710 1.353 1.00 84.69 140 VAL A CA 1
ATOM 1142 C C . VAL A 1 140 ? 0.733 13.833 2.032 1.00 84.69 140 VAL A C 1
ATOM 1144 O O . VAL A 1 140 ? 0.821 14.014 3.245 1.00 84.69 140 VAL A O 1
ATOM 1147 N N . GLU A 1 141 ? -0.109 14.543 1.279 1.00 85.12 141 GLU A N 1
ATOM 1148 C CA . GLU A 1 141 ? -0.880 15.702 1.752 1.00 85.12 141 GLU A CA 1
ATOM 1149 C C . GLU A 1 141 ? -1.833 15.366 2.905 1.00 85.12 141 GLU A C 1
ATOM 1151 O O . GLU A 1 141 ? -2.190 16.227 3.712 1.00 85.12 141 GLU A O 1
ATOM 1156 N N . ARG A 1 142 ? -2.260 14.103 3.001 1.00 84.12 142 ARG A N 1
ATOM 1157 C CA . ARG A 1 142 ? -3.153 13.621 4.063 1.00 84.12 142 ARG A CA 1
ATOM 1158 C C . ARG A 1 142 ? -2.415 13.134 5.308 1.00 84.12 142 ARG A C 1
ATOM 1160 O O . ARG A 1 142 ? -3.083 12.712 6.255 1.00 84.12 142 ARG A O 1
ATOM 1167 N N . GLY A 1 143 ? -1.082 13.207 5.326 1.00 80.81 143 GLY A N 1
ATOM 1168 C CA . GLY A 1 143 ? -0.256 12.783 6.456 1.00 80.81 143 GLY A CA 1
ATOM 1169 C C . GLY A 1 143 ? -0.412 11.292 6.744 1.00 80.81 143 GLY A C 1
ATOM 1170 O O . GLY A 1 143 ? -0.628 10.892 7.889 1.00 80.81 143 GLY A O 1
ATOM 1171 N N . CYS A 1 144 ? -0.415 10.464 5.696 1.00 81.81 144 CYS A N 1
ATOM 1172 C CA . CYS A 1 144 ? -0.482 9.019 5.866 1.00 81.81 144 CYS A CA 1
ATOM 1173 C C . CYS A 1 144 ? 0.867 8.498 6.367 1.00 81.81 144 CYS A C 1
ATOM 1175 O O . CYS A 1 144 ? 1.796 8.344 5.582 1.00 81.81 144 CYS A O 1
ATOM 1177 N N . GLU A 1 145 ? 0.957 8.170 7.653 1.00 85.69 145 GLU A N 1
ATOM 1178 C CA . GLU A 1 145 ? 2.100 7.438 8.206 1.00 85.69 145 GLU A CA 1
ATOM 1179 C C . GLU A 1 145 ? 1.987 5.955 7.829 1.00 85.69 145 GLU A C 1
ATOM 1181 O O . GLU A 1 145 ? 1.386 5.146 8.547 1.00 85.69 145 GLU A O 1
ATOM 1186 N N . LEU A 1 146 ? 2.530 5.593 6.665 1.00 88.25 146 LEU A N 1
ATOM 1187 C CA . LEU A 1 146 ? 2.477 4.221 6.176 1.00 88.25 146 LEU A CA 1
ATOM 1188 C C . LEU A 1 146 ? 3.591 3.389 6.824 1.00 88.25 146 LEU A C 1
ATOM 1190 O O . LEU A 1 146 ? 4.773 3.737 6.819 1.00 88.25 146 LEU A O 1
ATOM 1194 N N . GLY A 1 147 ? 3.218 2.235 7.365 1.00 88.12 147 GLY A N 1
ATOM 1195 C CA . GLY A 1 147 ? 4.143 1.159 7.701 1.00 88.12 147 GLY A CA 1
ATOM 1196 C C . GLY A 1 147 ? 4.794 0.610 6.437 1.00 88.12 147 GLY A C 1
ATOM 1197 O O . GLY A 1 147 ? 6.013 0.663 6.275 1.00 88.12 147 GLY A O 1
ATOM 1198 N N . THR A 1 148 ? 3.963 0.105 5.525 1.00 90.25 148 THR A N 1
ATOM 1199 C CA . THR A 1 148 ? 4.399 -0.421 4.230 1.00 90.25 148 THR A CA 1
ATOM 1200 C C . THR A 1 148 ? 3.578 0.159 3.087 1.00 90.25 148 THR A C 1
ATOM 1202 O O . THR A 1 148 ? 2.348 0.214 3.170 1.00 90.25 148 THR A O 1
ATOM 1205 N N . PHE A 1 149 ? 4.248 0.508 1.995 1.00 92.25 149 PHE A N 1
ATOM 1206 C CA . PHE A 1 149 ? 3.618 0.943 0.753 1.00 92.25 149 PHE A CA 1
ATOM 1207 C C . PHE A 1 149 ? 4.119 0.077 -0.399 1.00 92.25 149 PHE A C 1
ATOM 1209 O O . PHE A 1 149 ? 5.325 -0.072 -0.565 1.00 92.25 149 PHE A O 1
ATOM 1216 N N . GLU A 1 150 ? 3.214 -0.505 -1.178 1.00 92.81 150 GLU A N 1
ATOM 1217 C CA . GLU A 1 150 ? 3.548 -1.218 -2.410 1.00 92.81 150 GLU A CA 1
ATOM 1218 C C . GLU A 1 150 ? 2.907 -0.502 -3.596 1.00 92.81 150 GLU A C 1
ATOM 1220 O O . GLU A 1 150 ? 1.686 -0.468 -3.706 1.00 92.81 150 GLU A O 1
ATOM 1225 N N . LEU A 1 151 ? 3.719 0.059 -4.483 1.00 90.75 151 LEU A N 1
ATOM 1226 C CA . LEU A 1 151 ? 3.264 0.596 -5.758 1.00 90.75 151 LEU A CA 1
ATOM 1227 C C . LEU A 1 151 ? 3.330 -0.513 -6.804 1.00 90.75 151 LEU A C 1
ATOM 1229 O O . LEU A 1 151 ? 4.397 -1.073 -7.038 1.00 90.75 151 LEU A O 1
ATOM 1233 N N . ILE A 1 152 ? 2.200 -0.822 -7.424 1.00 89.31 152 ILE A N 1
ATOM 1234 C CA . ILE A 1 152 ? 2.059 -1.804 -8.489 1.00 89.31 152 ILE A CA 1
ATOM 1235 C C . ILE A 1 152 ? 1.653 -1.055 -9.753 1.00 89.31 152 ILE A C 1
ATOM 1237 O O . ILE A 1 152 ? 0.579 -0.462 -9.822 1.00 89.31 152 ILE A O 1
ATOM 1241 N N . LEU A 1 153 ? 2.524 -1.074 -10.752 1.00 85.50 153 LEU A N 1
ATOM 1242 C CA . LEU A 1 153 ? 2.247 -0.509 -12.064 1.00 85.50 153 LEU A CA 1
ATOM 1243 C C . LEU A 1 153 ? 1.895 -1.662 -13.000 1.00 85.50 153 LEU A C 1
ATOM 1245 O O . LEU A 1 153 ? 2.769 -2.452 -13.366 1.00 85.50 153 LEU A O 1
ATOM 1249 N N . ASN A 1 154 ? 0.613 -1.771 -13.342 1.00 80.69 154 ASN A N 1
ATOM 1250 C CA . ASN A 1 154 ? 0.116 -2.782 -14.261 1.00 80.69 154 ASN A CA 1
ATOM 1251 C C . ASN A 1 154 ? -0.041 -2.169 -15.643 1.00 80.69 154 ASN A C 1
ATOM 1253 O O . ASN A 1 154 ? -0.926 -1.345 -15.889 1.00 80.69 154 ASN A O 1
ATOM 1257 N N . GLN A 1 155 ? 0.791 -2.619 -16.573 1.00 70.38 155 GLN A N 1
ATOM 1258 C CA . GLN A 1 155 ? 0.585 -2.322 -17.978 1.00 70.38 155 GLN A CA 1
ATOM 1259 C C . GLN A 1 155 ? -0.376 -3.369 -18.553 1.00 70.38 155 GLN A C 1
ATOM 1261 O O . GLN A 1 155 ? 0.036 -4.438 -19.002 1.00 70.38 155 GLN A O 1
ATOM 1266 N N . LEU A 1 156 ? -1.680 -3.082 -18.477 1.00 57.25 156 LEU A N 1
ATOM 1267 C CA . LEU A 1 156 ? -2.684 -3.861 -19.200 1.00 57.25 156 LEU A CA 1
ATOM 1268 C C . LEU A 1 156 ? -2.510 -3.614 -20.702 1.00 57.25 156 LEU A C 1
ATOM 1270 O O . LEU A 1 156 ? -2.287 -2.485 -21.143 1.00 57.25 156 LEU A O 1
ATOM 1274 N N . TRP A 1 157 ? -2.547 -4.697 -21.473 1.00 54.50 157 TRP A N 1
ATOM 1275 C CA . TRP A 1 157 ? -2.435 -4.637 -22.923 1.00 54.50 157 TRP A CA 1
ATOM 1276 C C . TRP A 1 157 ? -3.736 -4.116 -23.512 1.00 54.50 157 TRP A C 1
ATOM 1278 O O . TRP A 1 157 ? -4.805 -4.667 -23.247 1.00 54.50 157 TRP A O 1
ATOM 1288 N N . ASP A 1 158 ? -3.618 -3.101 -24.362 1.00 46.72 158 ASP A N 1
ATOM 1289 C CA . ASP A 1 158 ? -4.676 -2.757 -25.294 1.00 46.72 158 ASP A CA 1
ATOM 1290 C C . ASP A 1 158 ? -4.426 -3.474 -26.629 1.00 46.72 158 ASP A C 1
ATOM 1292 O O . ASP A 1 158 ? -3.285 -3.771 -26.991 1.00 46.72 158 ASP A O 1
ATOM 1296 N N . ARG A 1 159 ? -5.525 -3.819 -27.300 1.00 50.16 159 ARG A N 1
ATOM 1297 C CA . ARG A 1 159 ? -5.654 -4.815 -28.382 1.00 50.16 159 ARG A CA 1
ATOM 1298 C C . ARG A 1 159 ? -4.499 -4.882 -29.406 1.00 50.16 159 ARG A C 1
ATOM 1300 O O . ARG A 1 159 ? -3.955 -3.842 -29.786 1.00 50.16 159 ARG A O 1
ATOM 1307 N N . PRO A 1 160 ? -4.231 -6.075 -29.982 1.00 45.75 160 PRO A N 1
ATOM 1308 C CA . PRO A 1 160 ? -3.339 -6.206 -31.134 1.00 45.75 160 PRO A CA 1
ATOM 1309 C C . PRO A 1 160 ? -3.802 -5.258 -32.254 1.00 45.75 160 PRO A C 1
ATOM 1311 O O . PRO A 1 160 ? -4.932 -5.357 -32.738 1.00 45.75 160 PRO A O 1
ATOM 1314 N N . GLY A 1 161 ? -2.954 -4.282 -32.603 1.00 57.50 161 GLY A N 1
ATOM 1315 C CA . GLY A 1 161 ? -3.226 -3.279 -33.643 1.00 57.50 161 GLY A CA 1
ATOM 1316 C C . GLY A 1 161 ? -2.899 -1.817 -33.296 1.00 57.50 161 GLY A C 1
ATOM 1317 O O . GLY A 1 161 ? -2.938 -0.977 -34.193 1.00 57.50 161 GLY A O 1
ATOM 1318 N N . GLY A 1 162 ? -2.570 -1.491 -32.040 1.00 56.25 162 GLY A N 1
ATOM 1319 C CA . GLY A 1 162 ? -2.084 -0.161 -31.632 1.00 56.25 162 GLY A CA 1
ATOM 1320 C C . GLY A 1 162 ? -0.553 -0.042 -31.668 1.00 56.25 162 GLY A C 1
ATOM 1321 O O . GLY A 1 162 ? 0.145 -1.006 -31.374 1.00 56.25 162 GLY A O 1
ATOM 1322 N N . TYR A 1 163 ? -0.031 1.133 -32.041 1.00 56.06 163 TYR A N 1
ATOM 1323 C CA . TYR A 1 163 ? 1.398 1.458 -32.195 1.00 56.06 163 TYR A CA 1
ATOM 1324 C C . TYR A 1 163 ? 2.296 0.893 -31.067 1.00 56.06 163 TYR A C 1
ATOM 1326 O O . TYR A 1 163 ? 2.230 1.330 -29.922 1.00 56.06 163 TYR A O 1
ATOM 1334 N N . TYR A 1 164 ? 3.167 -0.065 -31.404 1.00 55.66 164 TYR A N 1
ATOM 1335 C CA . TYR A 1 164 ? 4.064 -0.761 -30.465 1.00 55.66 164 TYR A CA 1
ATOM 1336 C C . TYR A 1 164 ? 5.208 0.131 -29.934 1.00 55.66 164 TYR A C 1
ATOM 1338 O O . TYR A 1 164 ? 5.744 -0.134 -28.857 1.00 55.66 164 TYR A O 1
ATOM 1346 N N . GLU A 1 165 ? 5.569 1.206 -30.647 1.00 57.56 165 GLU A N 1
ATOM 1347 C CA . GLU A 1 165 ? 6.707 2.074 -30.294 1.00 57.56 165 GLU A CA 1
ATOM 1348 C C . GLU A 1 165 ? 6.513 2.847 -28.970 1.00 57.56 165 GLU A C 1
ATOM 1350 O O . GLU A 1 165 ? 7.499 3.198 -28.318 1.00 57.56 165 GLU A O 1
ATOM 1355 N N . ASP A 1 166 ? 5.273 3.022 -28.496 1.00 60.28 166 ASP A N 1
ATOM 1356 C CA . ASP A 1 166 ? 4.969 3.767 -27.261 1.00 60.28 166 ASP A CA 1
ATOM 1357 C C . ASP A 1 166 ? 5.096 2.940 -25.962 1.00 60.28 166 ASP A C 1
ATOM 1359 O O . ASP A 1 166 ? 5.049 3.486 -24.857 1.00 60.28 166 ASP A O 1
ATOM 1363 N N . ARG A 1 167 ? 5.324 1.620 -26.035 1.00 61.56 167 ARG A N 1
ATOM 1364 C CA . ARG A 1 167 ? 5.305 0.737 -24.844 1.00 61.56 167 ARG A CA 1
ATOM 1365 C C . ARG A 1 167 ? 6.444 1.005 -23.859 1.00 61.56 167 ARG A C 1
ATOM 1367 O O . ARG A 1 167 ? 6.224 1.062 -22.649 1.00 61.56 167 ARG A O 1
ATOM 1374 N N . HIS A 1 168 ? 7.656 1.214 -24.373 1.00 64.06 168 HIS A N 1
ATOM 1375 C CA . HIS A 1 168 ? 8.829 1.560 -23.560 1.00 64.06 168 HIS A CA 1
ATOM 1376 C C . HIS A 1 168 ? 8.862 3.037 -23.167 1.00 64.06 168 HIS A C 1
ATOM 1378 O O . HIS A 1 168 ? 9.634 3.405 -22.276 1.00 64.06 168 HIS A O 1
ATOM 1384 N N . HIS A 1 169 ? 8.060 3.883 -23.823 1.00 69.50 169 HIS A N 1
ATOM 1385 C CA . HIS A 1 169 ? 7.978 5.301 -23.497 1.00 69.50 169 HIS A CA 1
ATOM 1386 C C . HIS A 1 169 ? 7.490 5.478 -22.066 1.00 69.50 169 HIS A C 1
ATOM 1388 O O . HIS A 1 169 ? 8.116 6.193 -21.298 1.00 69.50 169 HIS A O 1
ATOM 1394 N N . LEU A 1 170 ? 6.467 4.725 -21.670 1.00 67.88 170 LEU A N 1
ATOM 1395 C CA . LEU A 1 170 ? 5.848 4.852 -20.362 1.00 67.88 170 LEU A CA 1
ATOM 1396 C C . LEU A 1 170 ? 6.794 4.573 -19.187 1.00 67.88 170 LEU A C 1
ATOM 1398 O O . LEU A 1 170 ? 6.866 5.353 -18.245 1.00 67.88 170 LEU A O 1
ATOM 1402 N N . LEU A 1 171 ? 7.521 3.454 -19.212 1.00 66.06 171 LEU A N 1
ATOM 1403 C CA . LEU A 1 171 ? 8.457 3.133 -18.128 1.00 66.06 171 LEU A CA 1
ATOM 1404 C C . LEU A 1 171 ? 9.588 4.144 -18.065 1.00 66.06 171 LEU A C 1
ATOM 1406 O O . LEU A 1 171 ? 10.031 4.509 -16.983 1.00 66.06 171 LEU A O 1
ATOM 1410 N N . ARG A 1 172 ? 10.047 4.604 -19.233 1.00 70.00 172 ARG A N 1
ATOM 1411 C CA . ARG A 1 172 ? 11.036 5.675 -19.315 1.00 70.00 172 ARG A CA 1
ATOM 1412 C C . ARG A 1 172 ? 10.466 6.973 -18.771 1.00 70.00 172 ARG A C 1
ATOM 1414 O O . ARG A 1 172 ? 11.192 7.670 -18.090 1.00 70.00 172 ARG A O 1
ATOM 1421 N N . GLU A 1 173 ? 9.202 7.269 -19.032 1.00 76.75 173 GLU A N 1
ATOM 1422 C CA . GLU A 1 173 ? 8.504 8.455 -18.554 1.00 76.75 173 GLU A CA 1
ATOM 1423 C C . GLU A 1 173 ? 8.333 8.413 -17.036 1.00 76.75 173 GLU A C 1
ATOM 1425 O O . GLU A 1 173 ? 8.686 9.377 -16.373 1.00 76.75 173 GLU A O 1
ATOM 1430 N N . ILE A 1 174 ? 7.906 7.285 -16.462 1.00 72.38 174 ILE A N 1
ATOM 1431 C CA . ILE A 1 174 ? 7.795 7.118 -15.006 1.00 72.38 174 ILE A CA 1
ATOM 1432 C C . ILE A 1 174 ? 9.182 7.151 -14.347 1.00 72.38 174 ILE A C 1
ATOM 1434 O O . ILE A 1 174 ? 9.375 7.876 -13.377 1.00 72.38 174 ILE A O 1
ATOM 1438 N N . ALA A 1 175 ? 10.167 6.424 -14.885 1.00 71.31 175 ALA A N 1
ATOM 1439 C CA . ALA A 1 175 ? 11.527 6.391 -14.335 1.00 71.31 175 ALA A CA 1
ATOM 1440 C C . ALA A 1 175 ? 12.294 7.717 -14.523 1.00 71.31 175 ALA A C 1
ATOM 1442 O O . ALA A 1 175 ? 13.228 8.018 -13.773 1.00 71.31 175 ALA A O 1
ATOM 1443 N N . ALA A 1 176 ? 11.928 8.511 -15.531 1.00 74.19 176 ALA A N 1
ATOM 1444 C CA . ALA A 1 176 ? 12.474 9.846 -15.761 1.00 74.19 176 ALA A CA 1
ATOM 1445 C C . ALA A 1 176 ? 11.649 10.954 -15.092 1.00 74.19 176 ALA A C 1
ATOM 1447 O O . ALA A 1 176 ? 12.133 12.083 -15.010 1.00 74.19 176 ALA A O 1
ATOM 1448 N N . SER A 1 177 ? 10.437 10.656 -14.614 1.00 80.25 177 SER A N 1
ATOM 1449 C CA . SER A 1 177 ? 9.564 11.646 -13.994 1.00 80.25 177 SER A CA 1
ATOM 1450 C C . SER A 1 177 ? 10.113 12.057 -12.640 1.00 80.25 177 SER A C 1
ATOM 1452 O O . SER A 1 177 ? 10.168 11.283 -11.679 1.00 80.25 177 SER A O 1
ATOM 1454 N N . GLN A 1 178 ? 10.498 13.328 -12.574 1.00 80.25 178 GLN A N 1
ATOM 1455 C CA . GLN A 1 178 ? 10.897 13.967 -11.330 1.00 80.25 178 GLN A CA 1
ATOM 1456 C C . GLN A 1 178 ? 9.708 14.093 -10.376 1.00 80.25 178 GLN A C 1
ATOM 1458 O O . GLN A 1 178 ? 9.903 14.064 -9.168 1.00 80.25 178 GLN A O 1
ATOM 1463 N N . GLU A 1 179 ? 8.484 14.177 -10.899 1.00 84.81 179 GLU A N 1
ATOM 1464 C CA . GLU A 1 179 ? 7.256 14.287 -10.115 1.00 84.81 179 GLU A CA 1
ATOM 1465 C C . GLU A 1 179 ? 6.964 12.999 -9.339 1.00 84.81 179 GLU A C 1
ATOM 1467 O O . GLU A 1 179 ? 6.683 13.057 -8.143 1.00 84.81 179 GLU A O 1
ATOM 1472 N N . VAL A 1 180 ? 7.076 11.830 -9.984 1.00 84.19 180 VAL A N 1
ATOM 1473 C CA . VAL A 1 180 ? 6.886 10.536 -9.303 1.00 84.19 180 VAL A CA 1
ATOM 1474 C C . VAL A 1 180 ? 7.965 10.332 -8.245 1.00 84.19 180 VAL A C 1
ATOM 1476 O O . VAL A 1 180 ? 7.653 9.930 -7.123 1.00 84.19 180 VAL A O 1
ATOM 1479 N N . MET A 1 181 ? 9.221 10.649 -8.579 1.00 82.38 181 MET A N 1
ATOM 1480 C CA . MET A 1 181 ? 10.331 10.600 -7.625 1.00 82.38 181 MET A CA 1
ATOM 1481 C C . MET A 1 181 ? 10.081 11.502 -6.422 1.00 82.38 181 MET A C 1
ATOM 1483 O O . MET A 1 181 ? 10.107 11.023 -5.292 1.00 82.38 181 MET A O 1
ATOM 1487 N N . ALA A 1 182 ? 9.782 12.781 -6.653 1.00 83.31 182 ALA A N 1
ATOM 1488 C CA . ALA A 1 182 ? 9.521 13.745 -5.592 1.00 83.31 182 ALA A CA 1
ATOM 1489 C C . ALA A 1 182 ? 8.369 13.281 -4.691 1.00 83.31 182 ALA A C 1
ATOM 1491 O O . ALA A 1 182 ? 8.522 13.249 -3.472 1.00 83.31 182 ALA A O 1
ATOM 1492 N N . ALA A 1 183 ? 7.262 12.812 -5.275 1.00 86.19 183 ALA A N 1
ATOM 1493 C CA . ALA A 1 183 ? 6.126 12.314 -4.508 1.00 86.19 183 ALA A CA 1
ATOM 1494 C C . ALA A 1 183 ? 6.493 11.087 -3.648 1.00 86.19 183 ALA A C 1
ATOM 1496 O O . ALA A 1 183 ? 6.099 11.001 -2.484 1.00 86.19 183 ALA A O 1
ATOM 1497 N N . LEU A 1 184 ? 7.288 10.145 -4.173 1.00 85.75 184 LEU A N 1
ATOM 1498 C CA . LEU A 1 184 ? 7.782 8.998 -3.398 1.00 85.75 184 LEU A CA 1
ATOM 1499 C C . LEU A 1 184 ? 8.758 9.424 -2.292 1.00 85.75 184 LEU A C 1
ATOM 1501 O O . LEU A 1 184 ? 8.726 8.858 -1.196 1.00 85.75 184 LEU A O 1
ATOM 1505 N N . VAL A 1 185 ? 9.607 10.423 -2.546 1.00 85.88 185 VAL A N 1
ATOM 1506 C CA . VAL A 1 185 ? 10.548 11.013 -1.576 1.00 85.88 185 VAL A CA 1
ATOM 1507 C C . VAL A 1 185 ? 9.826 11.765 -0.462 1.00 85.88 185 VAL A C 1
ATOM 1509 O O . VAL A 1 185 ? 10.263 11.716 0.688 1.00 85.88 185 VAL A O 1
ATOM 1512 N N . GLU A 1 186 ? 8.683 12.372 -0.745 1.00 86.75 186 GLU A N 1
ATOM 1513 C CA . GLU A 1 186 ? 7.843 13.000 0.275 1.00 86.75 186 GLU A CA 1
ATOM 1514 C C . GLU A 1 186 ? 6.987 11.981 1.041 1.00 86.75 186 GLU A C 1
ATOM 1516 O O . GLU A 1 186 ? 6.643 12.212 2.198 1.00 86.75 186 GLU A O 1
ATOM 1521 N N . LEU A 1 187 ? 6.684 10.821 0.446 1.00 85.69 187 LEU A N 1
ATOM 1522 C CA . LEU A 1 187 ? 5.882 9.785 1.098 1.00 85.69 187 LEU A CA 1
ATOM 1523 C C . LEU A 1 187 ? 6.579 9.223 2.344 1.00 85.69 187 LEU A C 1
ATOM 1525 O O . LEU A 1 187 ? 7.598 8.530 2.262 1.00 85.69 187 LEU A O 1
ATOM 1529 N N . GLU A 1 188 ? 6.009 9.488 3.516 1.00 84.94 188 GLU A N 1
ATOM 1530 C CA . GLU A 1 188 ? 6.516 8.989 4.792 1.00 84.94 188 GLU A CA 1
ATOM 1531 C C . GLU A 1 188 ? 6.203 7.494 4.964 1.00 84.94 188 GLU A C 1
ATOM 1533 O O . GLU A 1 188 ? 5.164 7.088 5.485 1.00 84.94 188 GLU A O 1
ATOM 1538 N N . VAL A 1 189 ? 7.138 6.655 4.512 1.00 81.88 189 VAL A N 1
ATOM 1539 C CA . VAL A 1 189 ? 7.090 5.199 4.684 1.00 81.88 189 VAL A CA 1
ATOM 1540 C C . VAL A 1 189 ? 8.078 4.786 5.769 1.00 81.88 189 VAL A C 1
ATOM 1542 O O . VAL A 1 189 ? 9.293 4.877 5.601 1.00 81.88 189 VAL A O 1
ATOM 1545 N N . SER A 1 190 ? 7.553 4.317 6.897 1.00 82.75 190 SER A N 1
ATOM 1546 C CA . SER A 1 190 ? 8.356 4.035 8.091 1.00 82.75 190 SER A CA 1
ATOM 1547 C C . SER A 1 190 ? 9.151 2.728 8.015 1.00 82.75 190 SER A C 1
ATOM 1549 O O . SER A 1 190 ? 10.220 2.640 8.625 1.00 82.75 190 SER A O 1
ATOM 1551 N N . LYS A 1 191 ? 8.667 1.714 7.277 1.00 84.44 191 LYS A N 1
ATOM 1552 C CA . LYS 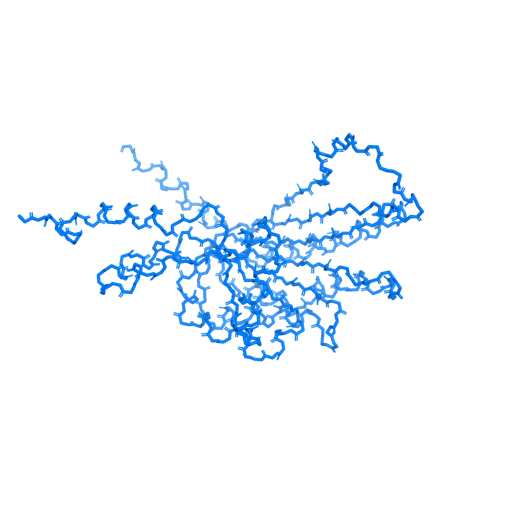A 1 191 ? 9.312 0.388 7.215 1.00 84.44 191 LYS A CA 1
ATOM 1553 C C . LYS A 1 191 ? 9.751 0.005 5.811 1.00 84.44 191 LYS A C 1
ATOM 1555 O O . LYS A 1 191 ? 10.948 -0.167 5.577 1.00 84.44 191 LYS A O 1
ATOM 1560 N N . THR A 1 192 ? 8.796 -0.175 4.899 1.00 87.25 192 THR A N 1
ATOM 1561 C CA . THR A 1 192 ? 9.063 -0.825 3.609 1.00 87.25 192 THR A CA 1
ATOM 1562 C C . THR A 1 192 ? 8.314 -0.166 2.466 1.00 87.25 192 THR A C 1
ATOM 1564 O O . THR A 1 192 ? 7.086 -0.096 2.487 1.00 87.25 192 THR A O 1
ATOM 1567 N N . LEU A 1 193 ? 9.060 0.256 1.452 1.00 90.00 193 LEU A N 1
ATOM 1568 C CA . LEU A 1 193 ? 8.535 0.718 0.176 1.00 90.00 193 LEU A CA 1
ATOM 1569 C C . LEU A 1 193 ? 8.840 -0.346 -0.879 1.00 90.00 193 LEU A C 1
ATOM 1571 O O . LEU A 1 193 ? 10.000 -0.646 -1.134 1.00 90.00 193 LEU A O 1
ATOM 1575 N N . THR A 1 194 ? 7.812 -0.923 -1.483 1.00 88.38 194 THR A N 1
ATOM 1576 C CA . THR A 1 194 ? 7.958 -1.871 -2.585 1.00 88.38 194 THR A CA 1
ATOM 1577 C C . THR A 1 194 ? 7.473 -1.217 -3.868 1.00 88.38 194 THR A C 1
ATOM 1579 O O . THR A 1 194 ? 6.382 -0.657 -3.902 1.00 88.38 194 THR A O 1
ATOM 1582 N N . VAL A 1 195 ? 8.262 -1.303 -4.931 1.00 86.94 195 VAL A N 1
ATOM 1583 C CA . VAL A 1 195 ? 7.847 -0.896 -6.275 1.00 86.94 195 VAL A CA 1
ATOM 1584 C C . VAL A 1 195 ? 7.852 -2.145 -7.140 1.00 86.94 195 VAL A C 1
ATOM 1586 O O . VAL A 1 195 ? 8.882 -2.800 -7.281 1.00 86.94 195 VAL A O 1
ATOM 1589 N N . SER A 1 196 ? 6.685 -2.503 -7.660 1.00 86.25 196 SER A N 1
ATOM 1590 C CA . SER A 1 196 ? 6.449 -3.662 -8.511 1.00 86.25 196 SER A CA 1
ATOM 1591 C C . SER A 1 196 ? 5.926 -3.193 -9.860 1.00 86.25 196 SER A C 1
ATOM 1593 O O . SER A 1 196 ? 5.008 -2.378 -9.930 1.00 86.25 196 SER A O 1
ATOM 1595 N N . ILE A 1 197 ? 6.478 -3.740 -10.932 1.00 81.50 197 ILE A N 1
ATOM 1596 C CA . ILE A 1 197 ? 6.035 -3.464 -12.292 1.00 81.50 197 ILE A CA 1
ATOM 1597 C C . ILE A 1 197 ? 5.743 -4.795 -12.964 1.00 81.50 197 ILE A C 1
ATOM 1599 O O . ILE A 1 197 ? 6.586 -5.698 -12.955 1.00 81.50 197 ILE A O 1
ATOM 1603 N N . TRP A 1 198 ? 4.531 -4.912 -13.499 1.00 81.06 198 TRP A N 1
ATOM 1604 C CA . TRP A 1 198 ? 4.072 -6.097 -14.205 1.00 81.06 198 TRP A CA 1
ATOM 1605 C C . TRP A 1 198 ? 4.010 -5.837 -15.702 1.00 81.06 198 TRP A C 1
ATOM 1607 O O . TRP A 1 198 ? 3.472 -4.824 -16.154 1.00 81.06 198 TRP A O 1
ATOM 1617 N N . PHE A 1 199 ? 4.518 -6.809 -16.449 1.00 73.88 199 PHE A N 1
ATOM 1618 C CA . PHE A 1 199 ? 4.512 -6.853 -17.900 1.00 73.88 199 PHE A CA 1
ATOM 1619 C C . PHE A 1 199 ? 3.838 -8.146 -18.347 1.00 73.88 199 PHE A C 1
ATOM 1621 O O . PHE A 1 199 ? 4.082 -9.200 -17.769 1.00 73.88 199 PHE A O 1
ATOM 1628 N N . LEU A 1 200 ? 3.033 -8.080 -19.399 1.00 69.31 200 LEU A N 1
ATOM 1629 C CA . LEU A 1 200 ? 2.806 -9.233 -20.271 1.00 69.31 200 LEU A CA 1
ATOM 1630 C C . LEU A 1 200 ? 3.721 -9.071 -21.482 1.00 69.31 200 LEU A C 1
ATOM 1632 O O . LEU A 1 200 ? 3.947 -7.939 -21.908 1.00 69.31 200 LEU A O 1
ATOM 1636 N N . HIS A 1 201 ? 4.242 -10.170 -22.014 1.00 66.81 201 HIS A N 1
ATOM 1637 C CA . HIS A 1 201 ? 5.216 -10.137 -23.099 1.00 66.81 201 HIS A CA 1
ATOM 1638 C C . HIS A 1 201 ? 4.935 -11.218 -24.154 1.00 66.81 201 HIS A C 1
ATOM 1640 O O . HIS A 1 201 ? 4.590 -12.337 -23.780 1.00 66.81 201 HIS A O 1
ATOM 1646 N N . GLU A 1 202 ? 5.121 -10.906 -25.444 1.00 66.00 202 GLU A N 1
ATOM 1647 C CA . GLU A 1 202 ? 5.095 -11.876 -26.558 1.00 66.00 202 GLU A CA 1
ATOM 1648 C C . GLU A 1 202 ? 6.475 -12.515 -26.713 1.00 66.00 202 GLU A C 1
ATOM 1650 O O . GLU A 1 202 ? 7.469 -11.814 -26.705 1.00 66.00 202 GLU A O 1
ATOM 1655 N N . ALA A 1 203 ? 6.605 -13.833 -26.819 1.00 62.16 203 ALA A N 1
ATOM 1656 C CA . ALA A 1 203 ? 7.899 -14.526 -26.714 1.00 62.16 203 ALA A CA 1
ATOM 1657 C C . ALA A 1 203 ? 8.906 -14.316 -27.888 1.00 62.16 203 ALA A C 1
ATOM 1659 O O . ALA A 1 203 ? 9.572 -15.265 -28.304 1.00 62.16 203 ALA A O 1
ATOM 1660 N N . GLU A 1 204 ? 9.063 -13.105 -28.434 1.00 71.19 204 GLU A N 1
ATOM 1661 C CA . GLU A 1 204 ? 10.025 -12.792 -29.494 1.00 71.19 204 GLU A CA 1
ATOM 1662 C C . GLU A 1 204 ? 11.408 -12.380 -28.950 1.00 71.19 204 GLU A C 1
ATOM 1664 O O . GLU A 1 204 ? 11.560 -11.528 -28.073 1.00 71.19 204 GLU A O 1
ATOM 1669 N N . ALA A 1 205 ? 12.467 -12.972 -29.515 1.00 59.44 205 ALA A N 1
ATOM 1670 C CA . ALA A 1 205 ? 13.845 -12.828 -29.035 1.00 59.44 205 ALA A CA 1
ATOM 1671 C C . ALA A 1 205 ? 14.425 -11.400 -29.140 1.00 59.44 205 ALA A C 1
ATOM 1673 O O . ALA A 1 205 ? 15.340 -11.058 -28.389 1.00 59.44 205 ALA A O 1
ATOM 1674 N N . SER A 1 206 ? 13.915 -10.557 -30.046 1.00 66.69 206 SER A N 1
ATOM 1675 C CA . SER A 1 206 ? 14.371 -9.167 -30.221 1.00 66.69 206 SER A CA 1
ATOM 1676 C C . SER A 1 206 ? 13.939 -8.230 -29.093 1.00 66.69 206 SER A C 1
ATOM 1678 O O . SER A 1 206 ? 14.562 -7.188 -28.893 1.00 66.69 206 SER A O 1
ATOM 1680 N N . GLU A 1 207 ? 12.913 -8.586 -28.322 1.00 66.31 207 GLU A N 1
ATOM 1681 C CA . GLU A 1 207 ? 12.402 -7.728 -27.249 1.00 66.31 207 GLU A CA 1
ATOM 1682 C C . GLU A 1 207 ? 13.199 -7.882 -25.936 1.00 66.31 207 GLU A C 1
ATOM 1684 O O . GLU A 1 207 ? 13.181 -6.992 -25.082 1.00 66.31 207 GLU A O 1
ATOM 1689 N N . HIS A 1 208 ? 14.011 -8.938 -25.797 1.00 70.00 208 HIS A N 1
ATOM 1690 C CA . HIS A 1 208 ? 14.821 -9.186 -24.598 1.00 70.00 208 HIS A CA 1
ATOM 1691 C C . HIS A 1 208 ? 15.887 -8.094 -24.338 1.00 70.00 208 HIS A C 1
ATOM 1693 O O . HIS A 1 208 ? 16.175 -7.749 -23.190 1.00 70.00 208 HIS A O 1
ATOM 1699 N N . GLU A 1 209 ? 16.474 -7.492 -25.382 1.00 73.94 209 GLU A N 1
ATOM 1700 C CA . GLU A 1 209 ? 17.432 -6.382 -25.208 1.00 73.94 209 GLU A CA 1
ATOM 1701 C C . GLU A 1 209 ? 16.749 -5.091 -24.732 1.00 73.94 209 GLU A C 1
ATOM 1703 O O . GLU A 1 209 ? 17.273 -4.371 -23.874 1.00 73.94 209 GLU A O 1
ATOM 1708 N N . LEU A 1 210 ? 15.550 -4.817 -25.249 1.00 69.38 210 LEU A N 1
ATOM 1709 C CA . LEU A 1 210 ? 14.727 -3.680 -24.842 1.00 69.38 210 LEU A CA 1
ATOM 1710 C C . LEU A 1 210 ? 14.264 -3.815 -23.384 1.00 69.38 210 LEU A C 1
ATOM 1712 O O . LEU A 1 210 ? 14.299 -2.829 -22.641 1.00 69.38 210 LEU A O 1
ATOM 1716 N N . GLN A 1 211 ? 13.908 -5.028 -22.951 1.00 68.81 211 GLN A N 1
ATOM 1717 C CA . GLN A 1 211 ? 13.593 -5.331 -21.552 1.00 68.81 211 GLN A CA 1
ATOM 1718 C C . GLN A 1 211 ? 14.763 -5.015 -20.626 1.00 68.81 211 GLN A C 1
ATOM 1720 O O . GLN A 1 211 ? 14.580 -4.325 -19.623 1.00 68.81 211 GLN A O 1
ATOM 1725 N N . LYS A 1 212 ? 15.968 -5.482 -20.977 1.00 78.00 212 LYS A N 1
ATOM 1726 C CA . LYS A 1 212 ? 17.171 -5.230 -20.182 1.00 78.00 212 LYS A CA 1
ATOM 1727 C C . LYS A 1 212 ? 17.413 -3.730 -20.022 1.00 78.00 212 LYS A C 1
ATOM 1729 O O . LYS A 1 212 ? 17.576 -3.254 -18.906 1.00 78.00 212 LYS A O 1
ATOM 1734 N N . SER A 1 213 ? 17.295 -2.969 -21.113 1.00 80.50 213 SER A N 1
ATOM 1735 C CA . SER A 1 213 ? 17.429 -1.508 -21.069 1.00 80.50 213 SER A CA 1
ATOM 1736 C C . SER A 1 213 ? 16.378 -0.825 -20.182 1.00 80.50 213 SER A C 1
ATOM 1738 O O . SER A 1 213 ? 16.701 0.136 -19.483 1.00 80.50 213 SER A O 1
ATOM 1740 N N . SER A 1 214 ? 15.122 -1.283 -20.201 1.00 75.12 214 SER A N 1
ATOM 1741 C CA . SER A 1 214 ? 14.081 -0.762 -19.305 1.00 75.12 214 SER A CA 1
ATOM 1742 C C . SER A 1 214 ? 14.348 -1.133 -17.844 1.00 75.12 214 SER A C 1
ATOM 1744 O O . SER A 1 214 ? 14.220 -0.273 -16.976 1.00 75.12 214 SER A O 1
ATOM 1746 N N . ALA A 1 215 ? 14.744 -2.379 -17.575 1.00 79.44 215 ALA A N 1
ATOM 1747 C CA . ALA A 1 215 ? 15.072 -2.856 -16.236 1.00 79.44 215 ALA A CA 1
ATOM 1748 C C . ALA A 1 215 ? 16.234 -2.061 -15.626 1.00 79.44 215 ALA A C 1
ATOM 1750 O O . ALA A 1 215 ? 16.105 -1.606 -14.494 1.00 79.44 215 ALA A O 1
ATOM 1751 N N . ASP A 1 216 ? 17.295 -1.804 -16.397 1.00 83.56 216 ASP A N 1
ATOM 1752 C CA . ASP A 1 216 ? 18.454 -1.016 -15.960 1.00 83.56 216 ASP A CA 1
ATOM 1753 C C . ASP A 1 216 ? 18.050 0.420 -15.567 1.00 83.56 216 ASP A C 1
ATOM 1755 O O . ASP A 1 216 ? 18.534 0.969 -14.580 1.00 83.56 216 ASP A O 1
ATOM 1759 N N . LYS A 1 217 ? 17.115 1.039 -16.306 1.00 82.56 217 LYS A N 1
ATOM 1760 C CA . LYS A 1 217 ? 16.599 2.382 -15.975 1.00 82.56 217 LYS A CA 1
ATOM 1761 C C . LYS A 1 217 ? 15.748 2.397 -14.712 1.00 82.56 217 LYS A C 1
ATOM 1763 O O . LYS A 1 217 ? 15.774 3.379 -13.973 1.00 82.56 217 LYS A O 1
ATOM 1768 N N . ILE A 1 218 ? 14.962 1.347 -14.486 1.00 80.31 218 ILE A N 1
ATOM 1769 C CA . ILE A 1 218 ? 14.166 1.221 -13.263 1.00 80.31 218 ILE A CA 1
ATOM 1770 C C . ILE A 1 218 ? 15.086 0.952 -12.071 1.00 80.31 218 ILE A C 1
ATOM 1772 O O . ILE A 1 218 ? 14.868 1.509 -11.002 1.00 80.31 218 ILE A O 1
ATOM 1776 N N . GLU A 1 219 ? 16.130 0.148 -12.255 1.00 85.94 219 GLU A N 1
ATOM 1777 C CA . GLU A 1 219 ? 17.143 -0.112 -11.233 1.00 85.94 219 GLU A CA 1
ATOM 1778 C C . GLU A 1 219 ? 17.860 1.188 -10.838 1.00 85.94 219 GLU A C 1
ATOM 1780 O O . GLU A 1 219 ? 17.868 1.530 -9.659 1.00 85.94 219 GLU A O 1
ATOM 1785 N N . ASP A 1 220 ? 18.293 2.001 -11.809 1.00 88.00 220 ASP A N 1
ATOM 1786 C CA . ASP A 1 220 ? 18.847 3.340 -11.549 1.00 88.00 220 ASP A CA 1
ATOM 1787 C C . ASP A 1 220 ? 17.851 4.273 -10.830 1.00 88.00 220 ASP A C 1
ATOM 1789 O O . ASP A 1 220 ? 18.215 5.014 -9.917 1.00 88.00 220 ASP A O 1
ATOM 1793 N N . PHE A 1 221 ? 16.569 4.240 -11.201 1.00 86.00 221 PHE A N 1
ATOM 1794 C CA . PHE A 1 221 ? 15.516 4.976 -10.492 1.00 86.00 221 PHE A CA 1
ATOM 1795 C C . PHE A 1 221 ? 15.378 4.524 -9.030 1.00 86.00 221 PHE A C 1
ATOM 1797 O O . PHE A 1 221 ? 15.331 5.360 -8.126 1.00 86.00 221 PHE A O 1
ATOM 1804 N N . VAL A 1 222 ? 15.343 3.214 -8.784 1.00 86.62 222 VAL A N 1
ATOM 1805 C CA . VAL A 1 222 ? 15.211 2.643 -7.439 1.00 86.62 222 VAL A CA 1
ATOM 1806 C C . VAL A 1 222 ? 16.435 2.960 -6.588 1.00 86.62 222 VAL A C 1
ATOM 1808 O O . VAL A 1 222 ? 16.277 3.313 -5.420 1.00 86.62 222 VAL A O 1
ATOM 1811 N N . ASP A 1 223 ? 17.633 2.878 -7.156 1.00 89.19 223 ASP A N 1
ATOM 1812 C CA . ASP A 1 223 ? 18.877 3.184 -6.454 1.00 89.19 223 ASP A CA 1
ATOM 1813 C C . ASP A 1 223 ? 18.956 4.666 -6.075 1.00 89.19 223 ASP A C 1
ATOM 1815 O O . ASP A 1 223 ? 19.324 5.001 -4.944 1.00 89.19 223 ASP A O 1
ATOM 1819 N N . ARG A 1 224 ? 18.529 5.566 -6.974 1.00 89.69 224 ARG A N 1
ATOM 1820 C CA . ARG A 1 224 ? 18.382 6.997 -6.660 1.00 89.69 224 ARG A CA 1
ATOM 1821 C C . ARG A 1 224 ? 17.390 7.216 -5.520 1.00 89.69 224 ARG A C 1
ATOM 1823 O O . ARG A 1 224 ? 17.723 7.906 -4.558 1.00 89.69 224 ARG A O 1
ATOM 1830 N N . LEU A 1 225 ? 16.220 6.579 -5.579 1.00 86.62 225 LEU A N 1
ATOM 1831 C CA . LEU A 1 225 ? 15.193 6.688 -4.538 1.00 86.62 225 LEU A CA 1
ATOM 1832 C C . LEU A 1 225 ? 15.686 6.159 -3.186 1.00 86.62 225 LEU A C 1
ATOM 1834 O O . LEU A 1 225 ? 15.451 6.772 -2.144 1.00 86.62 225 LEU A O 1
ATOM 1838 N N . ALA A 1 226 ? 16.394 5.032 -3.196 1.00 89.06 226 ALA A N 1
ATOM 1839 C CA . ALA A 1 226 ? 16.986 4.437 -2.009 1.00 89.06 226 ALA A CA 1
ATOM 1840 C C . ALA A 1 226 ? 18.048 5.352 -1.392 1.00 89.06 226 ALA A C 1
ATOM 1842 O O . ALA A 1 226 ? 18.023 5.582 -0.182 1.00 89.06 226 ALA A O 1
ATOM 1843 N N . SER A 1 227 ? 18.914 5.940 -2.221 1.00 91.12 227 SER A N 1
ATOM 1844 C CA . SER A 1 227 ? 19.916 6.921 -1.798 1.00 91.12 227 SER A CA 1
ATOM 1845 C C . SER A 1 227 ? 19.276 8.153 -1.146 1.00 91.12 227 SER A C 1
ATOM 1847 O O . SER A 1 227 ? 19.632 8.509 -0.022 1.00 91.12 227 SER A O 1
ATOM 1849 N N . GLU A 1 228 ? 18.270 8.757 -1.788 1.00 89.62 228 GLU A N 1
ATOM 1850 C CA . GLU A 1 228 ? 17.580 9.949 -1.272 1.00 89.62 228 GLU A CA 1
ATOM 1851 C C . GLU A 1 228 ? 16.832 9.682 0.042 1.00 89.62 228 GLU A C 1
ATOM 1853 O O . GLU A 1 228 ? 16.809 10.530 0.935 1.00 89.62 228 GLU A O 1
ATOM 1858 N N . LYS A 1 229 ? 16.259 8.484 0.200 1.00 84.19 229 LYS A N 1
ATOM 1859 C CA . LYS A 1 229 ? 15.555 8.068 1.422 1.00 84.19 229 LYS A CA 1
ATOM 1860 C C . LYS A 1 229 ? 16.470 7.532 2.526 1.00 84.19 229 LYS A C 1
ATOM 1862 O O . LYS A 1 229 ? 15.986 7.278 3.630 1.00 84.19 229 LYS A O 1
ATOM 1867 N N . GLY A 1 230 ? 17.755 7.298 2.248 1.00 88.94 230 GLY A N 1
ATOM 1868 C CA . GLY A 1 230 ? 18.636 6.554 3.155 1.00 88.94 230 GLY A CA 1
ATOM 1869 C C . GLY A 1 230 ? 18.140 5.122 3.415 1.00 88.94 230 GLY A C 1
ATOM 1870 O O . GLY A 1 230 ? 18.219 4.619 4.537 1.00 88.94 230 GLY A O 1
ATOM 1871 N N . MET A 1 231 ? 17.563 4.491 2.393 1.00 90.31 231 MET A N 1
ATOM 1872 C CA . MET A 1 231 ? 17.054 3.123 2.419 1.00 90.31 231 MET A CA 1
ATOM 1873 C C . MET A 1 231 ? 18.001 2.173 1.690 1.00 90.31 231 MET A C 1
ATOM 1875 O O . MET A 1 231 ? 18.767 2.572 0.818 1.00 90.31 231 MET A O 1
ATOM 1879 N N . THR A 1 232 ? 17.913 0.889 2.020 1.00 90.62 232 THR A N 1
ATOM 1880 C CA . THR A 1 232 ? 18.604 -0.165 1.270 1.00 90.62 232 THR A CA 1
ATOM 1881 C C . THR A 1 232 ? 17.640 -0.742 0.242 1.00 90.62 232 THR A C 1
ATOM 1883 O O . THR A 1 232 ? 16.585 -1.254 0.625 1.00 90.62 232 THR A O 1
ATOM 1886 N N . ALA A 1 233 ? 17.984 -0.664 -1.044 1.00 91.00 233 ALA A N 1
ATOM 1887 C CA . ALA A 1 233 ? 17.244 -1.334 -2.106 1.00 91.00 233 ALA A CA 1
ATOM 1888 C C . ALA A 1 233 ? 17.659 -2.806 -2.201 1.00 91.00 233 ALA A C 1
ATOM 1890 O O . ALA A 1 233 ? 18.836 -3.155 -2.161 1.00 91.00 233 ALA A O 1
ATOM 1891 N N . THR A 1 234 ? 16.680 -3.693 -2.325 1.00 90.50 234 THR A N 1
ATOM 1892 C CA . THR A 1 234 ? 16.892 -5.103 -2.648 1.00 90.50 234 THR A CA 1
ATOM 1893 C C . THR A 1 234 ? 16.003 -5.456 -3.823 1.00 90.50 234 THR A C 1
ATOM 1895 O O . THR A 1 234 ? 14.776 -5.338 -3.747 1.00 90.50 234 THR A O 1
ATOM 1898 N N . ARG A 1 235 ? 16.623 -5.895 -4.916 1.00 88.12 235 ARG A N 1
ATOM 1899 C CA . ARG A 1 235 ? 15.904 -6.422 -6.070 1.00 88.12 235 ARG A CA 1
ATOM 1900 C C . ARG A 1 235 ? 15.269 -7.760 -5.695 1.00 88.12 235 ARG A C 1
ATOM 1902 O O . ARG A 1 235 ? 15.953 -8.683 -5.263 1.00 88.12 235 ARG A O 1
ATOM 1909 N N . ILE A 1 236 ? 13.957 -7.852 -5.863 1.00 82.38 236 ILE A N 1
ATOM 1910 C CA . ILE A 1 236 ? 13.180 -9.080 -5.727 1.00 82.38 236 ILE A CA 1
ATOM 1911 C C . ILE A 1 236 ? 12.863 -9.522 -7.151 1.00 82.38 236 ILE A C 1
ATOM 1913 O O . ILE A 1 236 ? 11.885 -9.085 -7.757 1.00 82.38 236 ILE A O 1
ATOM 1917 N N . VAL A 1 237 ? 13.740 -10.344 -7.720 1.00 75.38 237 VAL A N 1
ATOM 1918 C CA . VAL A 1 237 ? 13.468 -10.959 -9.020 1.00 75.38 237 VAL A CA 1
ATOM 1919 C C . VAL A 1 237 ? 12.403 -12.028 -8.801 1.00 75.38 237 VAL A C 1
ATOM 1921 O O . VAL A 1 237 ? 12.617 -12.956 -8.024 1.00 75.38 237 VAL A O 1
ATOM 1924 N N . ILE A 1 238 ? 11.249 -11.878 -9.447 1.00 64.50 238 ILE A N 1
ATOM 1925 C CA . ILE A 1 238 ? 10.243 -12.936 -9.530 1.00 64.50 238 ILE A CA 1
ATOM 1926 C C . ILE A 1 238 ? 10.288 -13.415 -10.976 1.00 64.50 238 ILE A C 1
ATOM 1928 O O . ILE A 1 238 ? 9.777 -12.754 -11.878 1.00 64.50 238 ILE A O 1
ATOM 1932 N N . GLU A 1 239 ? 11.020 -14.507 -11.188 1.00 60.75 239 GLU A N 1
ATOM 1933 C CA . GLU A 1 239 ? 11.168 -15.130 -12.499 1.00 60.75 239 GLU A CA 1
ATOM 1934 C C . GLU A 1 239 ? 9.849 -15.771 -12.938 1.00 60.75 239 GLU A C 1
ATOM 1936 O O . GLU A 1 239 ? 9.147 -16.371 -12.126 1.00 60.75 239 GLU A O 1
ATOM 1941 N N . ASP A 1 240 ? 9.554 -15.570 -14.226 1.00 58.09 240 ASP A N 1
ATOM 1942 C CA . ASP A 1 240 ? 8.717 -16.375 -15.119 1.00 58.09 240 ASP A CA 1
ATOM 1943 C C . ASP A 1 240 ? 7.706 -17.274 -14.386 1.00 58.09 240 ASP A C 1
ATOM 1945 O O . ASP A 1 240 ? 8.014 -18.413 -14.026 1.00 58.09 240 ASP A O 1
ATOM 1949 N N . THR A 1 241 ? 6.480 -16.782 -14.157 1.00 56.56 241 THR A N 1
ATOM 1950 C CA . THR A 1 241 ? 5.392 -17.661 -13.707 1.00 56.56 241 THR A CA 1
ATOM 1951 C C . THR A 1 241 ? 4.943 -18.509 -14.890 1.00 56.56 241 THR A C 1
ATOM 1953 O O . THR A 1 241 ? 3.827 -18.358 -15.391 1.00 56.56 241 THR A O 1
ATOM 1956 N N . LYS A 1 242 ? 5.810 -19.408 -15.360 1.00 56.78 242 LYS A N 1
ATOM 1957 C CA . LYS A 1 242 ? 5.350 -20.572 -16.101 1.00 56.78 242 LYS A CA 1
ATOM 1958 C C . LYS A 1 242 ? 4.371 -21.263 -15.174 1.00 56.78 242 LYS A C 1
ATOM 1960 O O . LYS A 1 242 ? 4.726 -21.666 -14.070 1.00 56.78 242 LYS A O 1
ATOM 1965 N N . GLY A 1 243 ? 3.101 -21.269 -15.563 1.00 54.75 243 GLY A N 1
ATOM 1966 C CA . GLY A 1 243 ? 2.085 -21.984 -14.819 1.00 54.75 243 GLY A CA 1
ATOM 1967 C C . GLY A 1 243 ? 2.473 -23.455 -14.805 1.00 54.75 243 GLY A C 1
ATOM 1968 O O . GLY A 1 243 ? 2.237 -24.146 -15.788 1.00 54.75 243 GLY A O 1
ATOM 1969 N N . ASP A 1 244 ? 3.057 -23.924 -13.704 1.00 49.16 244 ASP A N 1
ATOM 1970 C CA . ASP A 1 244 ? 3.433 -25.324 -13.455 1.00 49.16 244 ASP A CA 1
ATOM 1971 C C . ASP A 1 244 ? 2.201 -26.264 -13.359 1.00 49.16 244 ASP A C 1
ATOM 1973 O O . ASP A 1 244 ? 2.206 -27.237 -12.612 1.00 49.16 244 ASP A O 1
ATOM 1977 N N . GLY A 1 245 ? 1.095 -25.980 -14.059 1.00 50.41 245 GLY A N 1
ATOM 1978 C CA . GLY A 1 245 ? -0.185 -26.654 -13.822 1.00 50.41 245 GLY A CA 1
ATOM 1979 C C . GLY A 1 245 ? -1.167 -26.751 -14.985 1.00 50.41 245 GLY A C 1
ATOM 1980 O O . GLY A 1 245 ? -2.307 -27.132 -14.738 1.00 50.41 245 GLY A O 1
ATOM 1981 N N . ALA A 1 246 ? -0.782 -26.438 -16.224 1.00 49.09 246 ALA A N 1
ATOM 1982 C CA . ALA A 1 246 ? -1.631 -26.708 -17.389 1.00 49.09 246 ALA A CA 1
ATOM 1983 C C . ALA A 1 246 ? -1.214 -28.020 -18.083 1.00 49.09 246 ALA A C 1
ATOM 1985 O O . ALA A 1 246 ? -0.772 -28.015 -19.228 1.00 49.09 246 ALA A O 1
ATOM 1986 N N . GLU A 1 247 ? -1.321 -29.150 -17.378 1.00 50.16 247 GLU A N 1
ATOM 1987 C CA . GLU A 1 247 ? -1.459 -30.455 -18.040 1.00 50.16 247 GLU A CA 1
ATOM 1988 C C . GLU A 1 247 ? -2.918 -30.557 -18.509 1.00 50.16 247 GLU A C 1
ATOM 1990 O O . GLU A 1 247 ? -3.812 -30.948 -17.760 1.00 50.16 247 GLU A O 1
ATOM 1995 N N . ASP A 1 248 ? -3.174 -30.061 -19.719 1.00 52.44 248 ASP A N 1
ATOM 1996 C CA . ASP A 1 248 ? -4.494 -30.066 -20.343 1.00 52.44 248 ASP A CA 1
ATOM 1997 C C . ASP A 1 248 ? -4.696 -31.382 -21.114 1.00 52.44 248 ASP A C 1
ATOM 1999 O O . ASP A 1 248 ? -4.196 -31.557 -22.224 1.00 52.44 248 ASP A O 1
ATOM 2003 N N . ASP A 1 249 ? -5.424 -32.319 -20.501 1.00 54.00 249 ASP A N 1
ATOM 2004 C CA . ASP A 1 249 ? -5.902 -33.572 -21.108 1.00 54.00 249 ASP A CA 1
ATOM 2005 C C . ASP A 1 249 ? -7.132 -33.357 -22.028 1.00 54.00 249 ASP A C 1
ATOM 2007 O O . ASP A 1 249 ? -7.837 -34.311 -22.375 1.00 54.00 249 ASP A O 1
ATOM 2011 N N . SER A 1 250 ? -7.455 -32.121 -22.432 1.00 54.50 250 SER A N 1
ATOM 2012 C CA . SER A 1 250 ? -8.579 -31.879 -23.340 1.00 54.50 250 SER A CA 1
ATOM 2013 C C . SER A 1 250 ? -8.171 -31.992 -24.819 1.00 54.50 250 SER A C 1
ATOM 2015 O O . SER A 1 250 ? -7.607 -31.087 -25.425 1.00 54.50 250 SER A O 1
ATOM 2017 N N . GLU A 1 251 ? -8.513 -33.128 -25.441 1.00 54.50 251 GLU A N 1
ATOM 2018 C CA . GLU A 1 251 ? -8.471 -33.362 -26.899 1.00 54.50 251 GLU A CA 1
ATOM 2019 C C . GLU A 1 251 ? -9.533 -32.521 -27.653 1.00 54.50 251 GLU A C 1
ATOM 2021 O O . GLU A 1 251 ? -10.375 -33.041 -28.389 1.00 54.50 251 GLU A O 1
ATOM 2026 N N . GLY A 1 252 ? -9.548 -31.202 -27.448 1.00 54.66 252 GLY A N 1
ATOM 2027 C CA . GLY A 1 252 ? -10.353 -30.267 -28.229 1.00 54.66 252 GLY A CA 1
ATOM 2028 C C . GLY A 1 252 ? -9.528 -29.673 -29.368 1.00 54.66 252 GLY A C 1
ATOM 2029 O O . GLY A 1 252 ? -8.553 -28.976 -29.109 1.00 54.66 252 GLY 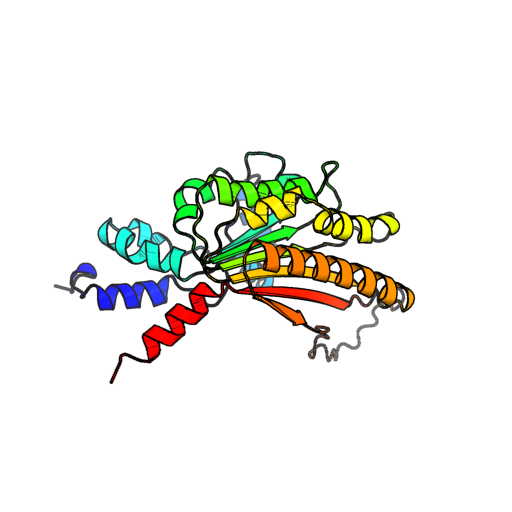A O 1
ATOM 2030 N N . GLU A 1 253 ? -9.922 -29.908 -30.624 1.00 51.38 253 GLU A N 1
ATOM 2031 C CA . GLU A 1 253 ? -9.400 -29.196 -31.803 1.00 51.38 253 GLU A CA 1
ATOM 2032 C C . GLU A 1 253 ? -9.706 -27.684 -31.697 1.00 51.38 253 GLU A C 1
ATOM 2034 O O . GLU A 1 253 ? -10.671 -27.180 -32.271 1.00 51.38 253 GLU A O 1
ATOM 2039 N N . TYR A 1 254 ? -8.900 -26.942 -30.937 1.00 46.78 254 TYR A N 1
ATOM 2040 C CA . TYR A 1 254 ? -8.827 -25.487 -31.023 1.00 46.78 254 TYR A CA 1
ATOM 2041 C C . TYR A 1 254 ? -7.905 -25.104 -32.191 1.00 46.78 254 TYR A C 1
ATOM 2043 O O . TYR A 1 254 ? -6.808 -25.643 -32.344 1.00 46.78 254 TYR A O 1
ATOM 2051 N N . ASN A 1 255 ? -8.380 -24.196 -33.049 1.00 50.31 255 ASN A N 1
ATOM 2052 C CA . ASN A 1 255 ? -7.622 -23.631 -34.169 1.00 50.31 255 ASN A CA 1
ATOM 2053 C C . ASN A 1 255 ? -6.313 -22.998 -33.662 1.00 50.31 255 ASN A C 1
ATOM 2055 O O . ASN A 1 255 ? -6.355 -21.990 -32.965 1.00 50.31 255 ASN A O 1
ATOM 2059 N N . ARG A 1 256 ? -5.172 -23.577 -34.056 1.00 52.81 256 ARG A N 1
ATOM 2060 C CA . ARG A 1 256 ? -3.797 -23.225 -33.639 1.00 52.81 256 ARG A CA 1
ATOM 2061 C C . ARG A 1 256 ? -3.211 -21.945 -34.250 1.00 52.81 256 ARG A C 1
ATOM 2063 O O . ARG A 1 256 ? -2.039 -21.658 -34.035 1.00 52.81 256 ARG A O 1
ATOM 2070 N N . ASP A 1 257 ? -3.973 -21.190 -35.034 1.00 55.78 257 ASP A N 1
ATOM 2071 C CA . ASP A 1 257 ? -3.395 -20.087 -35.817 1.00 55.78 257 ASP A CA 1
ATOM 2072 C C . ASP A 1 257 ? -3.240 -18.767 -35.028 1.00 55.78 257 ASP A C 1
ATOM 2074 O O . ASP A 1 257 ? -2.642 -17.833 -35.550 1.00 55.78 257 ASP A O 1
ATOM 2078 N N . ASP A 1 258 ? -3.685 -18.703 -33.765 1.00 56.62 258 ASP A N 1
ATOM 2079 C CA . ASP A 1 258 ? -3.563 -17.523 -32.886 1.00 56.62 258 ASP A CA 1
ATOM 2080 C C . ASP A 1 258 ? -3.023 -17.874 -31.475 1.00 56.62 258 ASP A C 1
ATOM 2082 O O . ASP A 1 258 ? -3.431 -17.282 -30.473 1.00 56.62 258 ASP A O 1
ATOM 2086 N N . ASP A 1 259 ? -2.095 -18.834 -31.368 1.00 56.69 259 ASP A N 1
ATOM 2087 C CA . ASP A 1 259 ? -1.436 -19.191 -30.096 1.00 56.69 259 ASP A CA 1
ATOM 2088 C C . ASP A 1 259 ? -0.352 -18.163 -29.712 1.00 56.69 259 ASP A C 1
ATOM 2090 O O . ASP A 1 259 ? 0.852 -18.436 -29.692 1.00 56.69 259 ASP A O 1
ATOM 2094 N N . TRP A 1 260 ? -0.778 -16.944 -29.387 1.00 60.84 260 TRP A N 1
ATOM 2095 C CA . TRP A 1 260 ? 0.084 -15.943 -28.763 1.00 60.84 260 TRP A CA 1
ATOM 2096 C C . TRP A 1 260 ? 0.301 -16.331 -27.296 1.00 60.84 260 TRP A C 1
ATOM 2098 O O . TRP A 1 260 ? -0.511 -16.031 -26.418 1.00 60.84 260 TRP A O 1
ATOM 2108 N N . ALA A 1 261 ? 1.393 -17.046 -27.018 1.00 63.22 261 ALA A N 1
ATOM 2109 C CA . ALA A 1 261 ? 1.799 -17.363 -25.655 1.00 63.22 261 ALA A CA 1
ATOM 2110 C C . ALA A 1 261 ? 2.374 -16.108 -24.984 1.00 63.22 261 ALA A C 1
ATOM 2112 O O . ALA A 1 261 ? 3.526 -15.731 -25.212 1.00 63.22 261 ALA A O 1
ATOM 2113 N N . PHE A 1 262 ? 1.564 -15.465 -24.146 1.00 65.62 262 PHE A N 1
ATOM 2114 C CA . PHE A 1 262 ? 2.026 -14.367 -23.311 1.00 65.62 262 PHE A CA 1
ATOM 2115 C C . PHE A 1 262 ? 2.717 -14.895 -22.062 1.00 65.62 262 PHE A C 1
ATOM 2117 O O . PHE A 1 262 ? 2.164 -15.722 -21.335 1.00 65.62 262 PHE A O 1
ATOM 2124 N N . ILE A 1 263 ? 3.900 -14.361 -21.782 1.00 68.75 263 ILE A N 1
ATOM 2125 C CA . ILE A 1 263 ? 4.632 -14.660 -20.558 1.00 68.75 263 ILE A CA 1
ATOM 2126 C C . ILE A 1 263 ? 4.542 -13.438 -19.637 1.00 68.75 263 ILE A C 1
ATOM 2128 O O . ILE A 1 263 ? 5.038 -12.364 -19.997 1.00 68.75 263 ILE A O 1
ATOM 2132 N N . PRO A 1 264 ? 3.878 -13.544 -18.472 1.00 73.44 264 PRO A N 1
ATOM 2133 C CA . PRO A 1 264 ? 3.881 -12.475 -17.489 1.00 73.44 264 PRO A CA 1
ATOM 2134 C C . PRO A 1 264 ? 5.254 -12.377 -16.808 1.00 73.44 264 PRO A C 1
ATOM 2136 O O . PRO A 1 264 ? 5.795 -13.359 -16.301 1.00 73.44 264 PRO A O 1
ATOM 2139 N N . TYR A 1 265 ? 5.792 -11.163 -16.743 1.00 73.56 265 TYR A N 1
ATOM 2140 C CA . TYR A 1 265 ? 7.029 -10.835 -16.045 1.00 73.56 265 TYR A CA 1
ATOM 2141 C C . TYR A 1 265 ? 6.763 -9.803 -14.957 1.00 73.56 265 TYR A C 1
ATOM 2143 O O . TYR A 1 265 ? 6.069 -8.809 -15.175 1.00 73.56 265 TYR A O 1
ATOM 2151 N N . LYS A 1 266 ? 7.361 -10.013 -13.782 1.00 83.38 266 LYS A N 1
ATOM 2152 C CA . LYS A 1 266 ? 7.269 -9.085 -12.657 1.00 83.38 266 LYS A CA 1
ATOM 2153 C C . LYS A 1 266 ? 8.657 -8.669 -12.198 1.00 83.38 266 LYS A C 1
ATOM 2155 O O . LYS A 1 266 ? 9.454 -9.492 -11.752 1.00 83.38 266 LYS A O 1
ATOM 2160 N N . LEU A 1 267 ? 8.917 -7.368 -12.237 1.00 81.12 267 LEU A N 1
ATOM 2161 C CA . LEU A 1 267 ? 10.092 -6.785 -11.603 1.00 81.12 267 LEU A CA 1
ATOM 2162 C C . LEU A 1 267 ? 9.667 -6.101 -10.309 1.00 81.12 267 LEU A C 1
ATOM 2164 O O . LEU A 1 267 ? 8.788 -5.242 -10.321 1.00 81.12 267 LEU A O 1
ATOM 2168 N N . SER A 1 268 ? 10.284 -6.485 -9.196 1.00 84.50 268 SER A N 1
ATOM 2169 C CA . SER A 1 268 ? 10.003 -5.901 -7.890 1.00 84.50 268 SER A CA 1
ATOM 2170 C C . SER A 1 268 ? 11.282 -5.432 -7.218 1.00 84.50 268 SER A C 1
ATOM 2172 O O . SER A 1 268 ? 12.312 -6.101 -7.250 1.00 84.50 268 SER A O 1
ATOM 2174 N N . TRP A 1 269 ? 11.192 -4.304 -6.529 1.00 88.19 269 TRP A N 1
ATOM 2175 C CA . TRP A 1 269 ? 12.237 -3.797 -5.654 1.00 88.19 269 TRP A CA 1
ATOM 2176 C C . TRP A 1 269 ? 11.644 -3.480 -4.294 1.00 88.19 269 TRP A C 1
ATOM 2178 O O . TRP A 1 269 ? 10.545 -2.940 -4.199 1.00 88.19 269 TRP A O 1
ATOM 2188 N N . CYS A 1 270 ? 12.378 -3.822 -3.243 1.00 88.94 270 CYS A N 1
ATOM 2189 C CA . CYS A 1 270 ? 12.009 -3.561 -1.862 1.00 88.94 270 CYS A CA 1
ATOM 2190 C C . CYS A 1 270 ? 13.051 -2.636 -1.240 1.00 88.94 270 CYS A C 1
ATOM 2192 O O . CYS A 1 270 ? 14.221 -2.994 -1.137 1.00 88.94 270 CYS A O 1
ATOM 2194 N N . LEU A 1 271 ? 12.617 -1.449 -0.835 1.00 87.25 271 LEU A N 1
ATOM 2195 C CA . LEU A 1 271 ? 13.408 -0.467 -0.119 1.00 87.25 271 LEU A CA 1
ATOM 2196 C C . LEU A 1 271 ? 13.067 -0.560 1.370 1.00 87.25 271 LEU A C 1
ATOM 2198 O O . LEU A 1 271 ? 11.895 -0.489 1.757 1.00 87.25 271 LEU A O 1
ATOM 2202 N N . ARG A 1 272 ? 14.087 -0.732 2.213 1.00 86.12 272 ARG A N 1
ATOM 2203 C CA . ARG A 1 272 ? 13.932 -0.857 3.671 1.00 86.12 272 ARG A CA 1
ATOM 2204 C C . ARG A 1 272 ? 14.616 0.281 4.411 1.00 86.12 272 ARG A C 1
ATOM 2206 O O . ARG A 1 272 ? 15.742 0.657 4.089 1.00 86.12 272 ARG A O 1
ATOM 2213 N N . SER A 1 273 ? 13.938 0.802 5.431 1.00 87.31 273 SER A N 1
ATOM 2214 C CA . SER A 1 273 ? 14.485 1.829 6.321 1.00 87.31 273 SER A CA 1
ATOM 2215 C C . SER A 1 273 ? 15.529 1.239 7.271 1.00 87.31 273 SER A C 1
ATOM 2217 O O . SER A 1 273 ? 15.198 0.381 8.094 1.00 87.31 273 SER A O 1
ATOM 2219 N N . GLN A 1 274 ? 16.762 1.754 7.233 1.00 82.38 274 GLN A N 1
ATOM 2220 C CA . GLN A 1 274 ? 17.852 1.319 8.123 1.00 82.38 274 GLN A CA 1
ATOM 2221 C C . GLN A 1 274 ? 17.529 1.533 9.612 1.00 82.38 274 GLN A C 1
ATOM 2223 O O . GLN A 1 274 ? 17.947 0.755 10.469 1.00 82.38 274 GLN A O 1
ATOM 2228 N N . ARG A 1 275 ? 16.723 2.556 9.936 1.00 76.94 275 ARG A N 1
ATOM 2229 C CA . ARG A 1 275 ? 16.304 2.841 11.321 1.00 76.94 275 ARG A CA 1
ATOM 2230 C C . ARG A 1 275 ? 15.461 1.716 11.921 1.00 76.94 275 ARG A C 1
ATOM 2232 O O . ARG A 1 275 ? 15.538 1.470 13.121 1.00 76.94 275 ARG A O 1
ATOM 2239 N N . SER A 1 276 ? 14.666 1.034 11.096 1.00 68.94 276 SER A N 1
ATOM 2240 C CA . SER A 1 276 ? 13.798 -0.056 11.558 1.00 68.94 276 SER A CA 1
ATOM 2241 C C . SER A 1 276 ? 14.584 -1.315 11.948 1.00 68.94 276 SER A C 1
ATOM 2243 O O . SER A 1 276 ? 14.198 -2.031 12.876 1.00 68.94 276 SER A O 1
ATOM 2245 N N . GLU A 1 277 ? 15.719 -1.556 11.289 1.00 70.62 277 GLU A N 1
ATOM 2246 C CA . GLU A 1 277 ? 16.578 -2.713 11.552 1.00 70.62 277 GLU A CA 1
ATOM 2247 C C . GLU A 1 277 ? 17.368 -2.538 12.854 1.00 70.62 277 GLU A C 1
ATOM 2249 O O . GLU A 1 277 ? 17.438 -3.469 13.656 1.00 70.62 277 GLU A O 1
ATOM 2254 N N . GLN A 1 278 ? 17.867 -1.327 13.129 1.00 74.62 278 GLN A N 1
ATOM 2255 C CA . GLN A 1 278 ? 18.579 -1.022 14.378 1.00 74.62 278 GLN A CA 1
ATOM 2256 C C . GLN A 1 278 ? 17.678 -1.167 15.614 1.00 74.62 278 GLN A C 1
ATOM 2258 O O . GLN A 1 278 ? 18.065 -1.812 16.586 1.00 74.62 278 GLN A O 1
ATOM 2263 N N . GLN A 1 279 ? 16.440 -0.664 15.553 1.00 72.81 279 GLN A N 1
ATOM 2264 C CA . GLN A 1 279 ? 15.484 -0.794 16.663 1.00 72.81 279 GLN A CA 1
ATOM 2265 C C . GLN A 1 279 ? 15.067 -2.247 16.926 1.00 72.81 279 GLN A C 1
ATOM 2267 O O . GLN A 1 279 ? 14.846 -2.634 18.073 1.00 72.81 279 GLN A O 1
ATOM 2272 N N . SER A 1 280 ? 14.974 -3.067 15.874 1.00 71.69 280 SER A N 1
ATOM 2273 C CA . SER A 1 280 ? 14.650 -4.491 16.018 1.00 71.69 280 SER A CA 1
ATOM 2274 C C . SER A 1 280 ? 15.803 -5.279 16.652 1.00 71.69 280 SER A C 1
ATOM 2276 O O . SER A 1 280 ? 15.555 -6.199 17.428 1.00 71.69 280 SER A O 1
ATOM 2278 N N . ALA A 1 281 ? 17.053 -4.904 16.361 1.00 74.50 281 ALA A N 1
ATOM 2279 C CA . ALA A 1 281 ? 18.235 -5.534 16.947 1.00 74.50 281 ALA A CA 1
ATOM 2280 C C . ALA A 1 281 ? 18.409 -5.194 18.441 1.00 74.50 281 ALA A C 1
ATOM 2282 O O . ALA A 1 281 ? 18.705 -6.083 19.236 1.00 74.50 281 ALA A O 1
ATOM 2283 N N . GLU A 1 282 ? 18.170 -3.941 18.843 1.00 77.88 282 GLU A N 1
ATOM 2284 C CA . GLU A 1 282 ? 18.288 -3.502 20.247 1.00 77.88 282 GLU A CA 1
ATOM 2285 C C . GLU A 1 282 ? 17.180 -4.069 21.154 1.00 77.88 282 GLU A C 1
ATOM 2287 O O . GLU A 1 282 ? 17.416 -4.382 22.323 1.00 77.88 282 GLU A O 1
ATOM 2292 N N . GLY A 1 283 ? 15.969 -4.261 20.618 1.00 72.94 283 GLY A N 1
ATOM 2293 C CA . GLY A 1 283 ? 14.862 -4.869 21.363 1.00 72.94 283 GLY A CA 1
ATOM 2294 C C . GLY A 1 283 ? 15.053 -6.361 21.663 1.00 72.94 283 GLY A C 1
ATOM 2295 O O . GLY A 1 283 ? 14.460 -6.873 22.609 1.00 72.94 283 GLY A O 1
ATOM 2296 N N . ALA A 1 284 ? 15.887 -7.062 20.889 1.00 70.00 284 ALA A N 1
ATOM 2297 C CA . ALA A 1 284 ? 16.165 -8.484 21.088 1.00 70.00 284 ALA A CA 1
ATOM 2298 C C . ALA A 1 284 ? 17.248 -8.755 22.150 1.00 70.00 284 ALA A C 1
ATOM 2300 O O . ALA A 1 284 ? 17.336 -9.874 22.646 1.00 70.00 284 ALA A O 1
ATOM 2301 N N . SER A 1 285 ? 18.068 -7.761 22.514 1.00 74.25 285 SER A N 1
ATOM 2302 C CA . SER A 1 285 ? 19.211 -7.946 23.424 1.00 74.25 285 SER A CA 1
ATOM 2303 C C . SER A 1 285 ? 18.928 -7.607 24.894 1.00 74.25 285 SER A C 1
ATOM 2305 O O . SER A 1 285 ? 19.853 -7.606 25.699 1.00 74.25 285 SER A O 1
ATOM 2307 N N . THR A 1 286 ? 17.693 -7.251 25.258 1.00 62.25 286 THR A N 1
ATOM 2308 C CA . THR A 1 286 ? 17.336 -6.755 26.607 1.00 62.25 286 THR A CA 1
ATOM 2309 C C . THR A 1 286 ? 16.387 -7.670 27.390 1.00 62.25 286 THR A C 1
ATOM 2311 O O . THR A 1 286 ? 15.813 -7.251 28.392 1.00 62.25 286 THR A O 1
ATOM 2314 N N . SER A 1 287 ? 16.239 -8.929 26.977 1.00 58.44 287 SER A N 1
ATOM 2315 C CA . SER A 1 287 ? 15.407 -9.934 27.655 1.00 58.44 287 SER A CA 1
ATOM 2316 C C . SER A 1 287 ? 16.218 -11.071 28.293 1.00 58.44 287 SER A C 1
ATOM 2318 O O . SER A 1 287 ? 15.853 -12.233 28.118 1.00 58.44 287 SER A O 1
ATOM 2320 N N . ASP A 1 288 ? 17.292 -10.724 29.007 1.00 49.50 288 ASP A N 1
ATOM 2321 C CA . ASP A 1 288 ? 18.042 -11.620 29.906 1.00 49.50 288 ASP A CA 1
ATOM 2322 C C . ASP A 1 288 ? 17.826 -11.226 31.378 1.00 49.50 288 ASP A C 1
ATOM 2324 O O . ASP A 1 288 ? 17.852 -10.007 31.679 1.00 49.50 288 ASP A O 1
#

Nearest PDB structures (foldseek):
  8fos-assembly1_A  TM=4.366E-01  e=8.393E-01  Escherichia coli
  6ss3-assembly2_B  TM=4.562E-01  e=1.278E+00  synthetic construct
  7ocr-assembly1_B  TM=2.795E-01  e=7.144E-02  Acinetobacter baumannii ATCC 19606 = CIP 70.34 = JCM 6841
  3r9w-assembly1_A  TM=2.985E-01  e=5.852E-01  Aquifex aeolicus
  8gym-assembly1_2E  TM=4.523E-01  e=5.741E+00  Tetrahymena thermophila SB210